Protein 2RDG (pdb70)

Solvent-accessible surface area: 10679 Å² total; per-residue (Å²): 163,119,40,114,66,2,78,72,11,40,110,13,10,124,58,77,76,77,72,20,109,62,20,50,0,108,24,121,59,76,42,0,33,0,109,51,153,217,134,114,21,37,0,52,4,69,16,89,3,88,136,75,7,132,115,16,78,7,123,81,12,4,2,6,0,0,101,36,11,116,50,144,64,69,121,32,27,2,11,0,2,0,2,112,18,18,201,43,96,132,160,98,51,45,41,68,7,68,2,55,3,27,48,77,79,37,171,163,77,92,49,93,52,73,60,95,42,40,2,113,6,24,21,12,0,2,5,26,1,3,6,64,1,0,95,52,1,57,100,139,23,68,12,5,129,91,55,11,153,132,13,67,0,64,0,20,15,114,117,49,72,107,64,26,1,83,0,63,83,102,4,68,57,102,46,5,6,38,48,11,47,0,100,72,0,81,74,0,51,1,79,45

CATH classification: 3.10.20.120 (+1 more: 2.40.50.110)

Foldseek 3Di:
DFDVLLVVLVVQLPFDKDKDFFAKWADDPQWTWTADPNDIAIEGADACVVVVDDHTIDGQKMAIFGFQDDDDDPVRGGYARIDHHDPDPDDDFLAKEWEWEWEDPDPPDIDIDIDIDTHRGQKGAPLVVQSVVVVVCVVPVVRSVDQLPQKWKWWAFQVGDIDIDGSSDHDDRNRRNPMDGSHRTHYMYIYD

InterPro domains:
  IPR006123 Staphylococcal/Streptococcal toxin, beta-grasp domain [PF02876] (105-196)
  IPR006126 Staphylococcal enterotoxin/Streptococcal pyrogenic exotoxin, conserved site [PS00278] (125-148)
  IPR008375 Staphylococcus aureus exotoxin [PR01800] (81-92)
  IPR008375 Staphylococcus aureus exotoxin [PR01800] (124-140)
  IPR008375 Staphylococcus aureus exotoxin [PR01800] (164-179)
  IPR008992 Enterotoxin [SSF50203] (2-91)
  IPR013307 Superantigen, staphylococcal/streptococcal toxin, bacterial [PR01898] (50-76)
  IPR013307 Superantigen, staphylococcal/streptococcal toxin, bacterial [PR01898] (79-92)
  IPR013307 Superantigen, staphylococcal/streptococcal toxin, bacterial [PR01898] (125-138)
  IPR013307 Superantigen, staphylococcal/streptococcal toxin, bacterial [PR01898] (138-152)
  IPR013307 Superantigen, staphylococcal/streptococcal toxin, bacterial [PR01898] (179-195)
  IPR015282 Staphylococcal superantigen-like OB-fold domain [PF09199] (11-90)
  IPR016091 Superantigen toxin, C-terminal [SSF54334] (98-196)

Radius of gyration: 17.25 Å; Cα contacts (8 Å, |Δi|>4): 402; chains: 1; bounding box: 42×34×47 Å

Nearest PDB structures (foldseek):
  2rdh-assembly2_D  TM=9.803E-01  e=1.922E-38  Staphylococcus aureus
  2rdh-assembly1_A  TM=9.773E-01  e=2.097E-36  Staphylococcus aureus
  2rdh-assembly2_B  TM=9.680E-01  e=1.759E-36  Staphylococcus aureus
  4rh6-assembly3_C  TM=9.155E-01  e=7.370E-22  Staphylococcus aureus subsp. aureus COL
  4zys-assembly2_B  TM=8.944E-01  e=3.438E-22  Staphylococcus aureus subsp. aureus Mu50

Sequence (192 aa):
VRSQATQDLSEEYYNRPYFDLRNLSGYREGNTVTFINHYQQTDVKLEGKDKDKIKDGNNENLDVFVVREGSGRQADNNSIGGITKTNRTQHIDTVQNVNLLVSKSTGQHTTSVTSTNYSIYKEEISLKELDFKLRKHLIDDKHDLYKTEPKDSSKIRVTMKNGDFYTFELNKKLQTHRMGDVIDGRNIEKIEVNL

B-factor: mean 23.97, std 8.01, range [9.38, 208.82]

Organism: Staphylococcus aureus (NCBI:txid1280)

Structure (mmCIF, N/CA/C/O backbone):
data_2RDG
#
_entry.id   2RDG
#
_cell.length_a   97.031
_cell.length_b   57.945
_cell.length_c   43.462
_cell.angle_alpha   90.00
_cell.angle_beta   101.83
_cell.angle_gamma   90.00
#
_symmetry.space_group_name_H-M   'C 1 2 1'
#
loop_
_entity.id
_entity.type
_entity.pdbx_description
1 polymer 'Superantigen-like protein 11'
2 branched 'N-acetyl-alpha-neuraminic acid-(2-3)-beta-D-galactopyranose-(1-4)-[alpha-L-fucopyranose-(1-3)]2-acetamido-2-deoxy-alpha-D-glucopyranose'
3 non-polymer 'POTASSIUM ION'
4 non-polymer 'CITRIC ACID'
5 water water
#
loop_
_atom_site.group_PDB
_atom_site.id
_atom_site.type_symbol
_atom_site.label_atom_id
_atom_site.label_alt_id
_atom_site.label_comp_id
_atom_site.label_asym_id
_atom_site.label_entity_id
_atom_site.label_seq_id
_atom_site.pdbx_PDB_ins_code
_atom_site.Cartn_x
_atom_site.Cartn_y
_atom_site.Cartn_z
_atom_site.occupancy
_atom_site.B_iso_or_equiv
_atom_site.auth_seq_id
_atom_site.auth_comp_id
_atom_site.auth_asym_id
_atom_site.auth_atom_id
_atom_site.pdbx_PDB_model_num
ATOM 1 N N . VAL A 1 5 ? 17.534 -18.029 -7.206 1.00 23.38 5 VAL A N 1
ATOM 2 C CA . VAL A 1 5 ? 19.033 -17.975 -7.064 1.00 23.17 5 VAL A CA 1
ATOM 3 C C . VAL A 1 5 ? 19.443 -17.535 -5.655 1.00 22.70 5 VAL A C 1
ATOM 4 O O . VAL A 1 5 ? 18.788 -16.683 -5.054 1.00 22.09 5 VAL A O 1
ATOM 8 N N . ARG A 1 6 ? 20.529 -18.117 -5.138 1.00 21.77 6 ARG A N 1
ATOM 9 C CA . ARG A 1 6 ? 21.078 -17.729 -3.839 1.00 21.64 6 ARG A CA 1
ATOM 10 C C . ARG A 1 6 ? 22.598 -17.645 -3.937 1.00 20.99 6 ARG A C 1
ATOM 11 O O . ARG A 1 6 ? 23.306 -18.661 -3.835 1.00 21.19 6 ARG A O 1
ATOM 19 N N . SER A 1 7 ? 23.090 -16.428 -4.143 1.00 20.14 7 SER A N 1
ATOM 20 C CA . SER A 1 7 ? 24.517 -16.223 -4.325 1.00 19.55 7 SER A CA 1
ATOM 21 C C . SER A 1 7 ? 25.270 -16.476 -3.037 1.00 19.35 7 SER A C 1
ATOM 22 O O . SER A 1 7 ? 24.690 -16.486 -1.933 1.00 19.75 7 SER A O 1
ATOM 25 N N . GLN A 1 8 ? 26.574 -16.682 -3.166 1.00 19.15 8 GLN A N 1
ATOM 26 C CA . GLN A 1 8 ? 27.394 -16.795 -1.965 1.00 19.43 8 GLN A CA 1
ATOM 27 C C . GLN A 1 8 ? 27.317 -15.530 -1.119 1.00 19.58 8 GLN A C 1
ATOM 28 O O . GLN A 1 8 ? 27.307 -15.611 0.106 1.00 19.72 8 GLN A O 1
ATOM 34 N N . ALA A 1 9 ? 27.234 -14.371 -1.773 1.00 19.83 9 ALA A N 1
ATOM 35 C CA . ALA A 1 9 ? 27.099 -13.101 -1.059 1.00 19.88 9 ALA A CA 1
ATOM 36 C C . ALA A 1 9 ? 25.888 -13.137 -0.123 1.00 19.88 9 ALA A C 1
ATOM 37 O O . ALA A 1 9 ? 25.988 -12.748 1.040 1.00 20.66 9 ALA A O 1
ATOM 39 N N . THR A 1 10 ? 24.757 -13.636 -0.623 1.00 19.51 10 THR A N 1
ATOM 40 C CA . THR A 1 10 ? 23.539 -13.768 0.200 1.00 19.88 10 THR A CA 1
ATOM 41 C C . THR A 1 10 ? 23.745 -14.777 1.329 1.00 19.9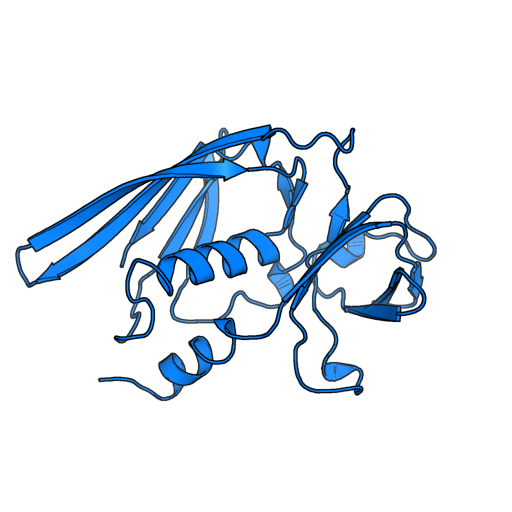3 10 THR A C 1
ATOM 42 O O . THR A 1 10 ? 23.357 -14.537 2.476 1.00 21.08 10 THR A O 1
ATOM 46 N N . GLN A 1 11 ? 24.379 -15.900 1.007 1.00 20.27 11 GLN A N 1
ATOM 47 C CA . GLN A 1 11 ? 24.661 -16.908 2.012 1.00 19.87 11 GLN A CA 1
ATOM 48 C C . GLN A 1 11 ? 25.525 -16.335 3.140 1.00 20.35 11 GLN A C 1
ATOM 49 O O . GLN A 1 11 ? 25.306 -16.639 4.327 1.00 21.27 11 GLN A O 1
ATOM 55 N N . ASP A 1 12 ? 26.484 -15.488 2.771 1.00 20.13 12 ASP A N 1
ATOM 56 C CA . ASP A 1 12 ? 27.373 -14.873 3.772 1.00 20.22 12 ASP A CA 1
ATOM 57 C C . ASP A 1 12 ? 26.599 -13.909 4.674 1.00 20.36 12 ASP A C 1
ATOM 58 O O . ASP A 1 12 ? 26.907 -13.786 5.870 1.00 20.16 12 ASP A O 1
ATOM 63 N N . LEU A 1 13 ? 25.582 -13.249 4.117 1.00 19.56 13 LEU A N 1
ATOM 64 C CA . LEU A 1 13 ? 24.704 -12.378 4.934 1.00 19.88 13 LEU A CA 1
ATOM 65 C C . LEU A 1 13 ? 23.892 -13.208 5.928 1.00 20.35 13 LEU A C 1
ATOM 66 O O . LEU A 1 13 ? 23.791 -12.853 7.114 1.00 21.06 13 LEU A O 1
ATOM 71 N N . SER A 1 14 ? 23.336 -14.321 5.455 1.00 20.41 14 SER A N 1
ATOM 72 C CA . SER A 1 14 ? 22.651 -15.264 6.345 1.00 20.60 14 SER A CA 1
ATOM 73 C C . SER A 1 14 ? 23.561 -15.729 7.484 1.00 20.47 14 SER A C 1
ATOM 74 O O . SER A 1 14 ? 23.121 -15.798 8.636 1.00 20.61 14 SER A O 1
ATOM 77 N N . GLU A 1 15 ? 24.820 -16.033 7.159 1.00 20.24 15 GLU A N 1
ATOM 78 C CA A GLU A 1 15 ? 25.788 -16.483 8.165 0.50 20.54 15 GLU A CA 1
ATOM 79 C CA B GLU A 1 15 ? 25.794 -16.482 8.158 0.50 20.89 15 GLU A CA 1
ATOM 80 C C . GLU A 1 15 ? 26.030 -15.388 9.195 1.00 20.59 15 GLU A C 1
ATOM 81 O O . GLU A 1 15 ? 25.957 -15.648 10.391 1.00 20.99 15 GLU A O 1
ATOM 92 N N . TYR A 1 16 ? 26.309 -14.169 8.721 1.00 20.42 16 TYR A N 1
ATOM 93 C CA . TYR A 1 16 ? 26.588 -13.065 9.639 1.00 19.99 16 TYR A CA 1
ATOM 94 C C . TYR A 1 16 ? 25.414 -12.823 10.571 1.00 20.15 16 TYR A C 1
ATOM 95 O O . TYR A 1 16 ? 25.593 -12.747 11.796 1.00 20.83 16 TYR A O 1
ATOM 104 N N . TYR A 1 17 ? 24.221 -12.739 9.998 1.00 19.89 17 TYR A N 1
ATOM 105 C CA . TYR A 1 17 ? 23.051 -12.348 10.781 1.00 19.14 17 TYR A CA 1
ATOM 106 C C . TYR A 1 17 ? 22.463 -13.493 11.607 1.00 19.42 17 TYR A C 1
ATOM 107 O O . TYR A 1 17 ? 21.544 -13.290 12.411 1.00 19.67 17 TYR A O 1
ATOM 116 N N . ASN A 1 18 ? 23.024 -14.685 11.403 1.00 19.41 18 ASN A N 1
ATOM 117 C CA . ASN A 1 18 ? 22.775 -15.825 12.283 1.00 19.22 18 ASN A CA 1
ATOM 118 C C . ASN A 1 18 ? 23.830 -15.989 13.380 1.00 19.13 18 ASN A C 1
ATOM 119 O O . ASN A 1 18 ? 23.780 -16.962 14.134 1.00 19.07 18 ASN A O 1
ATOM 124 N N . ARG A 1 19 ? 24.767 -15.043 13.479 1.00 19.52 19 ARG A N 1
ATOM 125 C CA . ARG A 1 19 ? 25.787 -15.104 14.542 1.00 19.73 19 ARG A CA 1
ATOM 126 C C . ARG A 1 19 ? 25.169 -15.007 15.931 1.00 19.29 19 ARG A C 1
ATOM 127 O O . ARG A 1 19 ? 24.127 -14.372 16.100 1.00 19.28 19 ARG A O 1
ATOM 135 N N . PRO A 1 20 ? 25.800 -15.666 16.918 1.00 18.92 20 PRO A N 1
ATOM 136 C CA . PRO A 1 20 ? 25.279 -15.589 18.276 1.00 18.76 20 PRO A CA 1
ATOM 137 C C . PRO A 1 20 ? 25.454 -14.179 18.800 1.00 19.74 20 PRO A C 1
ATOM 138 O O . PRO A 1 20 ? 26.469 -13.515 18.518 1.00 20.25 20 PRO A O 1
ATOM 142 N N . TYR A 1 21 ? 24.441 -13.717 19.520 1.00 18.87 21 TYR A N 1
ATOM 143 C CA . TYR A 1 21 ? 24.480 -12.400 20.115 1.00 19.73 21 TYR A CA 1
ATOM 144 C C . TYR A 1 21 ? 23.970 -12.455 21.554 1.00 19.35 21 TYR A C 1
ATOM 145 O O . TYR A 1 21 ? 23.286 -13.397 21.970 1.00 19.04 21 TYR A O 1
ATOM 154 N N . PHE A 1 22 ? 24.339 -11.440 22.321 1.00 19.95 22 PHE A N 1
ATOM 155 C CA . PHE A 1 22 ? 23.758 -11.255 23.643 1.00 19.81 22 PHE A CA 1
ATOM 156 C C . PHE A 1 22 ? 23.866 -9.806 24.047 1.00 19.81 22 PHE A C 1
ATOM 157 O O . PHE A 1 22 ? 24.466 -8.992 23.348 1.00 20.33 22 PHE A O 1
ATOM 165 N N . ASP A 1 23 ? 23.275 -9.464 25.180 1.00 20.56 23 ASP A N 1
ATOM 166 C CA . ASP A 1 23 ? 23.452 -8.112 25.628 1.00 21.51 23 ASP A CA 1
ATOM 167 C C . ASP A 1 23 ? 23.773 -8.073 27.098 1.00 21.29 23 ASP A C 1
ATOM 168 O O . ASP A 1 23 ? 23.488 -9.022 27.851 1.00 21.37 23 ASP A O 1
ATOM 173 N N . LEU A 1 24 ? 24.423 -6.974 27.467 1.00 20.58 24 LEU A N 1
ATOM 174 C CA . LEU A 1 24 ? 24.817 -6.681 28.822 1.00 20.08 24 LEU A CA 1
ATOM 175 C C . LEU A 1 24 ? 24.199 -5.344 29.183 1.00 19.69 24 LEU A C 1
ATOM 176 O O . LEU A 1 24 ? 24.155 -4.434 28.354 1.00 19.31 24 LEU A O 1
ATOM 181 N N . ARG A 1 25 ? 23.731 -5.241 30.426 1.00 19.03 25 ARG A N 1
ATOM 182 C CA . ARG A 1 25 ? 22.932 -4.098 30.859 1.00 19.05 25 ARG A CA 1
ATOM 183 C C . ARG A 1 25 ? 23.505 -3.459 32.113 1.00 18.23 25 ARG A C 1
ATOM 184 O O . ARG A 1 25 ? 23.806 -4.169 33.085 1.00 18.72 25 ARG A O 1
ATOM 192 N N . ASN A 1 26 ? 23.598 -2.124 32.093 1.00 17.29 26 ASN A N 1
ATOM 193 C CA . ASN A 1 26 ? 23.940 -1.314 33.268 1.00 17.50 26 ASN A CA 1
ATOM 194 C C . ASN A 1 26 ? 25.220 -1.766 33.974 1.00 17.80 26 ASN A C 1
ATOM 195 O O . ASN A 1 26 ? 25.191 -2.171 35.149 1.00 18.15 26 ASN A O 1
ATOM 200 N N . LEU A 1 27 ? 26.330 -1.726 33.238 1.00 18.64 27 LEU A N 1
ATOM 201 C CA . LEU A 1 27 ? 27.616 -2.121 33.797 1.00 19.03 27 LEU A CA 1
ATOM 202 C C . LEU A 1 27 ? 28.721 -1.223 33.271 1.00 19.21 27 LEU A C 1
ATOM 203 O O . LEU A 1 27 ? 28.523 -0.479 32.309 1.00 19.22 27 LEU A O 1
ATOM 208 N N . SER A 1 28 ? 29.880 -1.302 33.913 1.00 19.20 28 SER A N 1
ATOM 209 C CA . SER A 1 28 ? 31.015 -0.481 33.532 1.00 19.58 28 SER A CA 1
ATOM 210 C C . SER A 1 28 ? 31.814 -1.104 32.402 1.00 19.90 28 SER A C 1
ATOM 211 O O . SER A 1 28 ? 31.934 -2.330 32.310 1.00 20.21 28 SER A O 1
ATOM 214 N N . GLY A 1 29 ? 32.349 -0.241 31.545 1.00 20.08 29 GLY A N 1
ATOM 215 C CA . GLY A 1 29 ? 33.316 -0.647 30.522 1.00 20.54 29 GLY A CA 1
ATOM 216 C C . GLY A 1 29 ? 34.577 0.186 30.670 1.00 20.49 29 GLY A C 1
ATOM 217 O O . GLY A 1 29 ? 34.500 1.406 30.855 1.00 20.81 29 GLY A O 1
ATOM 218 N N . TYR A 1 30 ? 35.735 -0.471 30.606 1.00 20.36 30 TYR A N 1
ATOM 219 C CA . TYR A 1 30 ? 37.029 0.191 30.783 1.00 20.35 30 TYR A CA 1
ATOM 220 C C . TYR A 1 30 ? 37.757 0.277 29.445 1.00 20.51 30 TYR A C 1
ATOM 221 O O . TYR A 1 30 ? 38.056 -0.751 28.833 1.00 20.46 30 TYR A O 1
ATOM 230 N N . ARG A 1 31 ? 38.010 1.499 28.987 1.00 20.45 31 ARG A N 1
ATOM 231 C CA . ARG A 1 31 ? 38.640 1.699 27.690 1.00 21.26 31 ARG A CA 1
ATOM 232 C C . ARG A 1 31 ? 40.158 1.825 27.795 1.00 21.60 31 ARG A C 1
ATOM 233 O O . ARG A 1 31 ? 40.669 2.686 28.524 1.00 22.13 31 ARG A O 1
ATOM 241 N N . GLU A 1 32 ? 40.862 0.957 27.064 1.00 22.00 32 GLU A N 1
ATOM 242 C CA . GLU A 1 32 ? 42.319 1.032 26.876 1.00 23.18 32 GLU A CA 1
ATOM 243 C C . GLU A 1 32 ? 42.539 1.039 25.371 1.00 22.43 32 GLU A C 1
ATOM 244 O O . GLU A 1 32 ? 42.089 0.117 24.683 1.00 22.95 32 GLU A O 1
ATOM 250 N N . GLY A 1 33 ? 43.210 2.068 24.854 1.00 22.10 33 GLY A N 1
ATOM 251 C CA . GLY A 1 33 ? 43.360 2.221 23.401 1.00 21.72 33 GLY A CA 1
ATOM 252 C C . GLY A 1 33 ? 41.973 2.392 22.796 1.00 21.90 33 GLY A C 1
ATOM 253 O O . GLY A 1 33 ? 41.231 3.278 23.205 1.00 21.79 33 GLY A O 1
ATOM 254 N N . ASN A 1 34 ? 41.621 1.522 21.852 1.00 21.58 34 ASN A N 1
ATOM 255 C CA . ASN A 1 34 ? 40.284 1.550 21.241 1.00 21.71 34 ASN A CA 1
ATOM 256 C C . ASN A 1 34 ? 39.451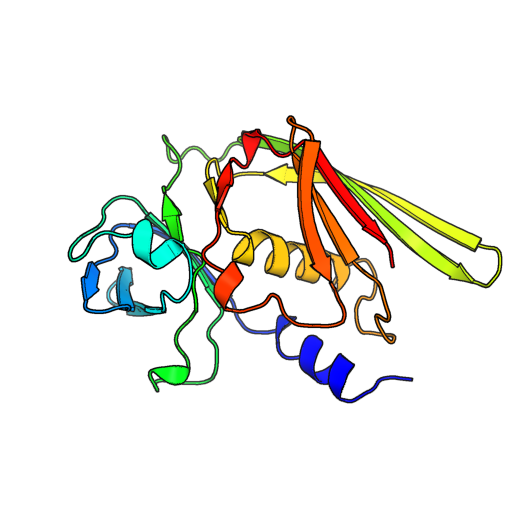 0.317 21.593 1.00 21.99 34 ASN A C 1
ATOM 257 O O . ASN A 1 34 ? 38.549 -0.067 20.846 1.00 22.82 34 ASN A O 1
ATOM 262 N N . THR A 1 35 ? 39.752 -0.293 22.737 1.00 21.60 35 THR A N 1
ATOM 263 C CA . THR A 1 35 ? 39.052 -1.502 23.182 1.00 21.70 35 THR A CA 1
ATOM 264 C C . THR A 1 35 ? 38.415 -1.243 24.533 1.00 21.59 35 THR A C 1
ATOM 265 O O . THR A 1 35 ? 39.072 -0.747 25.444 1.00 21.38 35 THR A O 1
ATOM 269 N N . VAL A 1 36 ? 37.130 -1.575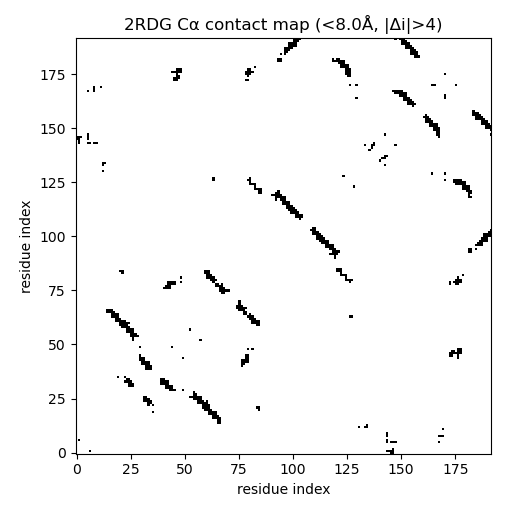 24.644 1.00 21.32 36 VAL A N 1
ATOM 270 C CA . VAL A 1 36 ? 36.416 -1.415 25.899 1.00 21.30 36 VAL A CA 1
ATOM 271 C C . VAL A 1 36 ? 36.166 -2.793 26.496 1.00 21.34 36 VAL A C 1
ATOM 272 O O . VAL A 1 36 ? 35.582 -3.672 25.852 1.00 21.60 36 VAL A O 1
ATOM 276 N N . THR A 1 37 ? 36.596 -2.975 27.740 1.00 21.36 37 THR A N 1
ATOM 277 C CA . THR A 1 37 ? 36.472 -4.259 28.412 1.00 21.72 37 THR A CA 1
ATOM 278 C C . THR A 1 37 ? 35.326 -4.259 29.414 1.00 21.61 37 THR A C 1
ATOM 279 O O . THR A 1 37 ? 35.246 -3.374 30.275 1.00 21.60 37 THR A O 1
ATOM 283 N N . PHE A 1 38 ? 34.446 -5.251 29.279 1.00 21.16 38 PHE A N 1
ATOM 284 C CA . PHE A 1 38 ? 33.315 -5.448 30.173 1.00 20.84 38 PHE A CA 1
ATOM 285 C C . PHE A 1 38 ? 33.496 -6.764 30.890 1.00 21.26 38 PHE A C 1
ATOM 286 O O . PHE A 1 38 ? 33.849 -7.768 30.276 1.00 21.17 38 PHE A O 1
ATOM 294 N N . ILE A 1 39 ? 33.254 -6.758 32.191 1.00 22.03 39 ILE A N 1
ATOM 295 C CA . ILE A 1 39 ? 33.294 -7.997 32.953 1.00 22.70 39 ILE A CA 1
ATOM 296 C C . ILE A 1 39 ? 31.942 -8.173 33.637 1.00 22.95 39 ILE A C 1
ATOM 297 O O . ILE A 1 39 ? 31.496 -7.298 34.373 1.00 23.14 39 ILE A O 1
ATOM 302 N N . ASN A 1 40 ? 31.278 -9.290 33.347 1.00 22.68 40 ASN A N 1
ATOM 303 C CA . ASN A 1 40 ? 29.956 -9.579 33.879 1.00 23.00 40 ASN A CA 1
ATOM 304 C C . ASN A 1 40 ? 29.940 -11.029 34.351 1.00 22.89 40 ASN A C 1
ATOM 305 O O . ASN A 1 40 ? 30.144 -11.950 33.553 1.00 22.56 40 ASN A O 1
ATOM 310 N N . HIS A 1 41 ? 29.730 -11.218 35.654 1.00 22.62 41 HIS A N 1
ATOM 311 C CA . HIS A 1 41 ? 29.821 -12.535 36.300 1.00 22.82 41 HIS A CA 1
ATOM 312 C C . HIS A 1 41 ? 31.126 -13.254 35.944 1.00 22.60 41 HIS A C 1
ATOM 313 O O . HIS A 1 41 ? 31.122 -14.434 35.580 1.00 21.98 41 HIS A O 1
ATOM 320 N N . TYR A 1 42 ? 32.232 -12.510 36.037 1.00 22.78 42 TYR A N 1
ATOM 321 C CA . TYR A 1 42 ? 33.599 -13.028 35.836 1.00 23.21 42 TYR A CA 1
ATOM 322 C C . TYR A 1 42 ? 33.915 -13.440 34.400 1.00 23.11 42 TYR A C 1
ATOM 323 O O . TYR A 1 42 ? 34.886 -14.159 34.146 1.00 23.49 42 TYR A O 1
ATOM 332 N N . GLN A 1 43 ? 33.096 -12.985 33.463 1.00 23.05 43 GLN A N 1
ATOM 333 C CA . GLN A 1 43 ? 33.342 -13.254 32.062 1.00 23.13 43 GLN A CA 1
ATOM 334 C C . GLN A 1 43 ? 33.624 -11.964 31.337 1.00 23.04 43 GLN A C 1
ATOM 335 O O . GLN A 1 43 ? 32.924 -10.971 31.530 1.00 23.46 43 GLN A O 1
ATOM 341 N N . GLN A 1 44 ? 34.673 -11.988 30.524 1.00 22.98 44 GLN A N 1
ATOM 342 C CA . GLN A 1 44 ? 35.157 -10.797 29.850 1.00 23.11 44 GLN A CA 1
ATOM 343 C C . GLN A 1 44 ? 34.660 -10.699 28.415 1.00 23.03 44 GLN A C 1
ATOM 344 O O . GLN A 1 44 ? 34.725 -11.669 27.651 1.00 22.83 44 GLN A O 1
ATOM 350 N N . THR A 1 45 ? 34.167 -9.513 28.069 1.00 22.44 45 THR A N 1
ATOM 351 C CA . THR A 1 45 ? 33.790 -9.179 26.702 1.00 22.65 45 THR A CA 1
ATOM 352 C C . THR A 1 45 ? 34.520 -7.896 26.312 1.00 22.54 45 THR A C 1
ATOM 353 O O . THR A 1 45 ? 34.346 -6.858 26.957 1.00 22.84 45 THR A O 1
ATOM 357 N N . ASP A 1 46 ? 35.364 -7.996 25.285 1.00 22.47 46 ASP A N 1
ATOM 358 C CA . ASP A 1 46 ? 36.116 -6.857 24.749 1.00 22.36 46 ASP A CA 1
ATOM 359 C C . ASP A 1 46 ? 35.439 -6.342 23.486 1.00 22.49 46 ASP A C 1
ATOM 360 O O . ASP A 1 46 ? 35.158 -7.114 22.564 1.00 22.67 46 ASP A O 1
ATOM 365 N N . VAL A 1 47 ? 35.197 -5.034 23.447 1.00 22.20 47 VAL A N 1
ATOM 366 C CA . VAL A 1 47 ? 34.489 -4.392 22.341 1.00 22.29 47 VAL A CA 1
ATOM 367 C C . VAL A 1 47 ? 35.359 -3.354 21.631 1.00 22.00 47 VAL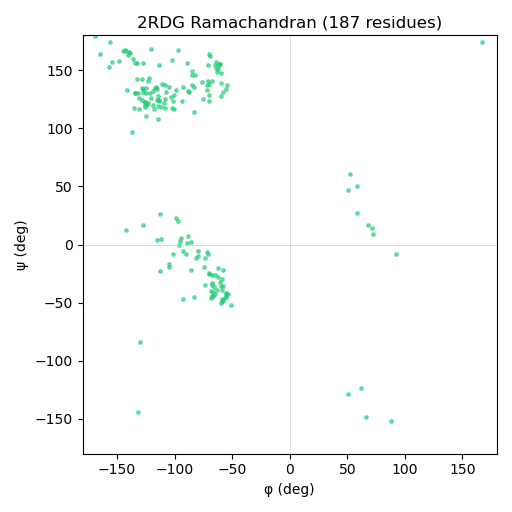 A C 1
ATOM 368 O O . VAL A 1 47 ? 35.946 -2.501 22.277 1.00 22.05 47 VAL A O 1
ATOM 372 N N . LYS A 1 48 ? 35.396 -3.422 20.299 1.00 21.56 48 LYS A N 1
ATOM 373 C CA . LYS A 1 48 ? 36.223 -2.526 19.486 1.00 21.85 48 LYS A CA 1
ATOM 374 C C . LYS A 1 48 ? 35.487 -1.246 19.133 1.00 22.19 48 LYS A C 1
ATOM 375 O O . LYS A 1 48 ? 34.336 -1.290 18.700 1.00 21.73 48 LYS A O 1
ATOM 381 N N . LEU A 1 49 ? 36.158 -0.113 19.331 1.00 22.21 49 LEU A N 1
ATOM 382 C CA . LEU A 1 49 ? 35.656 1.187 18.904 1.00 22.58 49 LEU A CA 1
ATOM 383 C C . LEU A 1 49 ? 36.354 1.578 17.617 1.00 22.89 49 LEU A C 1
ATOM 384 O O . LEU A 1 49 ? 37.586 1.641 17.562 1.00 22.62 49 LEU A O 1
ATOM 389 N N . GLU A 1 50 ? 35.576 1.843 16.576 1.00 23.23 50 GLU A N 1
ATOM 390 C CA . GLU A 1 50 ? 36.180 2.235 15.309 1.00 23.68 50 GLU A CA 1
ATOM 391 C C . GLU A 1 50 ? 35.418 3.312 14.544 1.00 23.52 50 GLU A C 1
ATOM 392 O O . GLU A 1 50 ? 35.712 3.562 13.375 1.00 23.99 50 GLU A O 1
ATOM 398 N N . GLY A 1 51 ? 34.451 3.952 15.197 1.00 22.60 51 GLY A N 1
ATOM 399 C CA . GLY A 1 51 ? 33.752 5.070 14.568 1.00 21.74 51 GLY A CA 1
ATOM 400 C C . GLY A 1 51 ? 33.654 6.269 15.492 1.00 21.25 51 GLY A C 1
ATOM 401 O O . GLY A 1 51 ? 34.574 6.544 16.272 1.00 20.83 51 GLY A O 1
ATOM 402 N N . LYS A 1 52 ? 32.530 6.977 15.406 1.00 20.94 52 LYS A N 1
ATOM 403 C CA . LYS A 1 52 ? 32.229 8.104 16.301 1.00 21.67 52 LYS A CA 1
ATOM 404 C C . LYS A 1 52 ? 32.221 7.706 17.770 1.00 21.51 52 LYS A C 1
ATOM 405 O O . LYS A 1 52 ? 32.352 8.565 18.654 1.00 21.43 52 LYS A O 1
ATOM 408 N N . ASP A 1 53 ? 32.035 6.414 18.037 1.00 21.08 53 ASP A N 1
ATOM 409 C CA . ASP A 1 53 ? 32.063 5.921 19.412 1.00 22.16 53 ASP A CA 1
ATOM 410 C C . ASP A 1 53 ? 33.413 6.136 20.099 1.00 22.29 53 ASP A C 1
ATOM 411 O O . ASP A 1 53 ? 33.483 6.176 21.334 1.00 22.89 53 ASP A O 1
ATOM 416 N N . LYS A 1 54 ? 34.463 6.322 19.303 1.00 21.94 54 LYS A N 1
ATOM 417 C CA . LYS A 1 54 ? 35.777 6.707 19.844 1.00 22.35 54 LYS A CA 1
ATOM 418 C C . LYS A 1 54 ? 35.739 8.070 20.549 1.00 22.68 54 LYS A C 1
ATOM 419 O O . LYS A 1 54 ? 36.541 8.321 21.446 1.00 22.85 54 LYS A O 1
ATOM 425 N N . ASP A 1 55 ? 34.829 8.955 20.132 1.00 23.03 55 ASP A N 1
ATOM 426 C CA . ASP A 1 55 ? 34.689 10.262 20.783 1.00 24.15 55 ASP A CA 1
ATOM 427 C C . ASP A 1 55 ? 33.759 10.201 21.997 1.00 24.19 55 ASP A C 1
ATOM 428 O O . ASP A 1 55 ? 33.846 11.056 22.883 1.00 24.90 55 ASP A O 1
ATOM 433 N N . LYS A 1 56 ? 32.888 9.191 22.032 1.00 24.21 56 LYS A N 1
ATOM 434 C CA . LYS A 1 56 ? 31.837 9.051 23.059 1.00 24.04 56 LYS A CA 1
ATOM 435 C C . LYS A 1 56 ? 32.365 8.395 24.335 1.00 24.09 56 LYS A C 1
ATOM 436 O O . LYS A 1 56 ? 32.072 8.842 25.450 1.00 24.08 56 LYS A O 1
ATOM 442 N N . ILE A 1 57 ? 33.132 7.327 24.162 1.00 23.24 57 ILE A N 1
ATOM 443 C CA . ILE A 1 57 ? 33.605 6.533 25.283 1.00 23.58 57 ILE A CA 1
ATOM 444 C C . ILE A 1 57 ? 34.901 7.165 25.769 1.00 23.72 57 ILE A C 1
ATOM 445 O O . ILE A 1 57 ? 35.782 7.475 24.964 1.00 24.07 57 ILE A O 1
ATOM 450 N N . LYS A 1 58 ? 34.995 7.382 27.078 1.00 24.31 58 LYS A N 1
ATOM 451 C CA . LYS A 1 58 ? 36.182 7.995 27.679 1.00 24.71 58 LYS A CA 1
ATOM 452 C C . LYS A 1 58 ? 37.278 6.958 27.891 1.00 24.43 58 LYS A C 1
ATOM 453 O O . LYS A 1 58 ? 36.988 5.804 28.205 1.00 24.28 58 LYS A O 1
ATOM 459 N N . ASP A 1 59 ? 38.537 7.373 27.752 1.00 24.08 59 ASP A N 1
ATOM 460 C CA . ASP A 1 59 ? 39.651 6.554 28.220 1.00 24.07 59 ASP A CA 1
ATOM 461 C C . ASP A 1 59 ? 39.413 6.217 29.686 1.00 23.20 59 ASP A C 1
ATOM 462 O O . ASP A 1 59 ? 38.991 7.074 30.467 1.00 23.30 59 ASP A O 1
ATOM 467 N N . GLY A 1 60 ? 39.672 4.967 30.051 1.00 22.62 60 GLY A N 1
ATOM 468 C CA . GLY A 1 60 ? 39.491 4.520 31.422 1.00 22.02 60 GLY A CA 1
ATOM 469 C C . GLY A 1 60 ? 38.072 4.040 31.671 1.00 21.63 60 GLY A C 1
ATOM 470 O O . GLY A 1 60 ? 37.393 3.559 30.766 1.00 21.49 60 GLY A O 1
ATOM 471 N N . ASN A 1 61 ? 37.630 4.164 32.911 1.00 21.45 61 ASN A N 1
ATOM 472 C CA . ASN A 1 61 ? 36.341 3.617 33.297 1.00 21.38 61 ASN A CA 1
ATOM 473 C C . ASN A 1 61 ? 35.158 4.444 32.814 1.00 21.52 61 ASN A C 1
ATOM 474 O O . ASN A 1 61 ? 35.193 5.677 32.855 1.00 21.91 61 ASN A O 1
ATOM 479 N N . ASN A 1 62 ? 34.113 3.746 32.370 1.00 20.95 62 ASN A N 1
ATOM 480 C CA . ASN A 1 62 ? 32.845 4.355 31.945 1.00 21.63 62 ASN A CA 1
ATOM 481 C C . ASN A 1 62 ? 31.722 3.607 32.623 1.00 21.41 62 ASN A C 1
ATOM 482 O O . ASN A 1 62 ? 31.536 2.423 32.383 1.00 22.64 62 ASN A O 1
ATOM 487 N N . GLU A 1 63 ? 30.966 4.292 33.464 1.00 21.54 63 GLU A N 1
ATOM 488 C CA . GLU A 1 63 ? 29.953 3.623 34.271 1.00 20.99 63 GLU A CA 1
ATOM 489 C C . GLU A 1 63 ? 28.601 3.539 33.571 1.00 20.84 63 GLU A C 1
ATOM 490 O O . GLU A 1 63 ? 28.301 4.333 32.677 1.00 21.00 63 GLU A O 1
ATOM 496 N N . ASN A 1 64 ? 27.790 2.567 33.986 1.00 20.75 64 ASN A N 1
ATOM 497 C CA . ASN A 1 64 ? 26.370 2.522 33.613 1.00 20.23 64 ASN A CA 1
ATOM 498 C C . ASN A 1 64 ? 26.105 2.482 32.110 1.00 20.46 64 ASN A C 1
ATOM 499 O O . ASN A 1 64 ? 25.281 3.245 31.585 1.00 20.53 64 ASN A O 1
ATOM 504 N N . LEU A 1 65 ? 26.797 1.559 31.443 1.00 20.35 65 LEU A N 1
ATOM 505 C CA . LEU A 1 65 ? 26.628 1.318 30.009 1.00 20.07 65 LEU A CA 1
ATOM 506 C C . LEU A 1 65 ? 25.779 0.068 29.741 1.00 20.60 65 LEU A C 1
ATOM 507 O O . LEU A 1 65 ? 25.634 -0.801 30.606 1.00 20.01 65 LEU A O 1
ATOM 512 N N . ASP A 1 66 ? 25.201 0.011 28.541 1.00 20.70 66 ASP A N 1
ATOM 513 C CA . ASP A 1 66 ? 24.647 -1.231 27.981 1.00 20.79 66 ASP A CA 1
ATOM 514 C C . ASP A 1 66 ? 25.500 -1.585 26.772 1.00 21.17 66 ASP A C 1
ATOM 515 O O . ASP A 1 66 ? 26.080 -0.704 26.125 1.00 21.02 66 ASP A O 1
ATOM 520 N N . VAL A 1 67 ? 25.545 -2.865 26.432 1.00 21.01 67 VAL A N 1
ATOM 521 C CA . VAL A 1 67 ? 26.253 -3.266 25.207 1.00 21.21 67 VAL A CA 1
ATOM 522 C C . VAL A 1 67 ? 25.524 -4.380 24.486 1.00 20.42 67 VAL A C 1
ATOM 523 O O . VAL A 1 67 ? 25.064 -5.346 25.115 1.00 20.17 67 VAL A O 1
ATOM 527 N N . PHE A 1 68 ? 25.373 -4.199 23.176 1.00 20.19 68 PHE A N 1
ATOM 528 C CA . PHE A 1 68 ? 24.796 -5.219 22.319 1.00 20.19 68 PHE A CA 1
ATOM 529 C C . PHE A 1 68 ? 25.961 -5.908 21.633 1.00 20.55 68 PHE A C 1
ATOM 530 O O . PHE A 1 68 ? 26.696 -5.276 20.875 1.00 20.95 68 PHE A O 1
ATOM 538 N N . VAL A 1 69 ? 26.111 -7.202 21.919 1.00 20.30 69 VAL A N 1
ATOM 539 C CA . VAL A 1 69 ? 27.311 -7.973 21.561 1.00 19.83 69 VAL A CA 1
ATOM 540 C C . VAL A 1 69 ? 27.044 -8.981 20.442 1.00 20.78 69 VAL A C 1
ATOM 541 O O . VAL A 1 69 ? 26.199 -9.863 20.580 1.00 20.24 69 VAL A O 1
ATOM 545 N N . VAL A 1 70 ? 27.788 -8.860 19.344 1.00 21.09 70 VAL A N 1
ATOM 546 C CA . VAL A 1 70 ? 27.786 -9.870 18.279 1.00 21.60 70 VAL A CA 1
ATOM 547 C C . VAL A 1 70 ? 29.251 -10.284 18.078 1.00 23.24 70 VAL A C 1
ATOM 548 O O . VAL A 1 70 ? 30.059 -9.492 17.615 1.00 24.08 70 VAL A O 1
ATOM 552 N N . ARG A 1 71 ? 29.616 -11.506 18.442 1.00 25.41 71 ARG A N 1
ATOM 553 C CA . ARG A 1 71 ? 31.026 -11.903 18.274 1.00 27.17 71 ARG A CA 1
ATOM 554 C C . ARG A 1 71 ? 31.382 -12.055 16.784 1.00 27.71 71 ARG A C 1
ATOM 555 O O . ARG A 1 71 ? 30.588 -12.595 16.012 1.00 28.35 71 ARG A O 1
ATOM 563 N N . GLU A 1 72 ? 32.566 -11.576 16.389 1.00 29.02 72 GLU A N 1
ATOM 564 C CA . GLU A 1 72 ? 32.954 -11.448 14.962 1.00 30.03 72 GLU A CA 1
ATOM 565 C C . GLU A 1 72 ? 33.663 -12.661 14.346 1.00 31.50 72 GLU A C 1
ATOM 566 O O . GLU A 1 72 ? 33.897 -12.714 13.129 1.00 31.60 72 GLU A O 1
ATOM 572 N N . GLY A 1 73 ? 33.993 -13.621 15.197 1.00 32.39 73 GLY A N 1
ATOM 573 C CA . GLY A 1 73 ? 34.537 -14.905 14.780 1.00 34.49 73 GLY A CA 1
ATOM 574 C C . GLY A 1 73 ? 34.511 -15.791 16.003 1.00 35.77 73 GLY A C 1
ATOM 575 O O . GLY A 1 73 ? 34.070 -15.364 17.079 1.00 35.99 73 GLY A O 1
ATOM 576 N N . SER A 1 74 ? 34.967 -17.025 15.840 1.00 37.13 74 SER A N 1
ATOM 577 C CA . SER A 1 74 ? 35.165 -17.914 16.972 1.00 38.29 74 SER A CA 1
ATOM 578 C C . SER A 1 74 ? 36.565 -18.526 16.885 1.00 39.09 74 SER A C 1
ATOM 579 O O . SER A 1 74 ? 36.932 -19.107 15.863 1.00 39.23 74 SER A O 1
ATOM 582 N N . GLY A 1 75 ? 37.344 -18.386 17.958 1.00 40.01 75 GLY A N 1
ATOM 583 C CA . GLY A 1 75 ? 36.849 -17.792 19.196 1.00 40.79 75 GLY A CA 1
ATOM 584 C C . GLY A 1 75 ? 37.676 -16.685 19.821 1.00 41.30 75 GLY A C 1
ATOM 585 O O . GLY A 1 75 ? 37.408 -15.499 19.598 1.00 41.47 75 GLY A O 1
ATOM 586 N N . ARG A 1 76 ? 38.687 -17.087 20.592 1.00 41.67 76 ARG A N 1
ATOM 587 C CA . ARG A 1 76 ? 39.344 -16.214 21.575 1.00 41.87 76 ARG A CA 1
ATOM 588 C C . ARG A 1 76 ? 40.273 -15.107 21.049 1.00 41.82 76 ARG A C 1
ATOM 589 O O . ARG A 1 76 ? 40.657 -14.219 21.817 1.00 42.07 76 ARG A O 1
ATOM 592 N N . GLN A 1 77 ? 40.623 -15.144 19.763 1.00 41.49 77 GLN A N 1
ATOM 593 C CA . GLN A 1 77 ? 41.470 -14.101 19.162 1.00 41.07 77 GLN A CA 1
ATOM 594 C C . GLN A 1 77 ? 40.802 -12.719 19.213 1.00 40.76 77 GLN A C 1
ATOM 595 O O . GLN A 1 77 ? 39.574 -12.619 19.199 1.00 40.68 77 GLN A O 1
ATOM 597 N N . ALA A 1 78 ? 41.618 -11.665 19.277 1.00 40.21 78 ALA A N 1
ATOM 598 C CA . ALA A 1 78 ? 41.131 -10.288 19.448 1.00 39.69 78 ALA A CA 1
ATOM 599 C C . ALA A 1 78 ? 40.408 -9.721 18.221 1.00 39.14 78 ALA A C 1
ATOM 600 O O . ALA A 1 78 ? 39.571 -8.820 18.343 1.00 39.01 78 ALA A O 1
ATOM 602 N N . ASP A 1 79 ? 40.736 -10.242 17.040 1.00 38.49 79 ASP A N 1
ATOM 603 C CA . ASP A 1 79 ? 40.066 -9.828 15.806 1.00 37.86 79 ASP A CA 1
ATOM 604 C C . ASP A 1 79 ? 38.627 -10.341 15.745 1.00 37.00 79 ASP A C 1
ATOM 605 O O . ASP A 1 79 ? 37.855 -9.962 14.856 1.00 36.93 79 ASP A O 1
ATOM 610 N N . ASN A 1 80 ? 38.277 -11.200 16.700 1.00 35.68 80 ASN A N 1
ATOM 611 C CA . ASN A 1 80 ? 36.932 -11.758 16.795 1.00 34.53 80 ASN A CA 1
ATOM 612 C C . ASN A 1 80 ? 36.039 -10.999 17.780 1.00 33.16 80 ASN A C 1
ATOM 613 O O . ASN A 1 80 ? 34.864 -11.343 17.952 1.00 33.40 80 ASN A O 1
ATOM 618 N N . ASN A 1 81 ? 36.595 -9.967 18.418 1.00 31.48 81 ASN A N 1
ATOM 619 C CA . ASN A 1 81 ? 35.845 -9.128 19.354 1.00 29.52 81 ASN A CA 1
ATOM 620 C C . ASN A 1 81 ? 34.654 -8.449 18.696 1.00 27.90 81 ASN A C 1
ATOM 621 O O . ASN A 1 81 ? 34.721 -8.097 17.508 1.00 28.02 81 ASN A O 1
ATOM 626 N N . SER A 1 82 ? 33.581 -8.249 19.468 1.00 25.65 82 SER A N 1
ATOM 627 C CA . SER A 1 82 ? 32.416 -7.503 18.974 1.00 23.01 82 SER A CA 1
ATOM 628 C C . SER A 1 82 ? 32.809 -6.051 18.699 1.00 22.61 82 SER A C 1
ATOM 629 O O . SER A 1 82 ? 33.765 -5.543 19.288 1.00 21.75 82 SER A O 1
ATOM 632 N N . ILE A 1 83 ? 32.070 -5.400 17.799 1.00 21.37 83 ILE A N 1
ATOM 633 C CA . ILE A 1 83 ? 32.388 -4.048 17.338 1.00 21.42 83 ILE A CA 1
ATOM 634 C C . ILE A 1 83 ? 31.234 -3.106 17.642 1.00 21.30 83 ILE A C 1
ATOM 635 O O . ILE A 1 83 ? 30.101 -3.382 17.273 1.00 20.77 83 ILE A O 1
ATOM 640 N N . GLY A 1 84 ? 31.514 -2.003 18.333 1.00 21.63 84 GLY A N 1
ATOM 641 C CA . GLY A 1 84 ? 30.480 -1.004 18.622 1.00 21.65 84 GLY A CA 1
ATOM 642 C C . GLY A 1 84 ? 29.380 -1.496 19.543 1.00 21.51 84 GLY A C 1
ATOM 643 O O . GLY A 1 84 ? 29.631 -2.312 20.429 1.00 22.02 84 GLY A O 1
ATOM 644 N N . GLY A 1 85 ? 28.169 -0.966 19.344 1.00 21.71 85 GLY A N 1
ATOM 645 C CA . GLY A 1 85 ? 27.005 -1.388 20.122 1.00 21.67 85 GLY A CA 1
ATOM 646 C C . GLY A 1 85 ? 26.942 -0.956 21.577 1.00 22.02 85 GLY A C 1
ATOM 647 O O . GLY A 1 85 ? 26.139 -1.506 22.339 1.00 22.17 85 GLY A O 1
ATOM 648 N N . ILE A 1 86 ? 27.780 0.008 21.973 1.00 21.38 86 ILE A N 1
ATOM 649 C CA . ILE A 1 86 ? 27.744 0.544 23.356 1.00 21.33 86 ILE A CA 1
ATOM 650 C C . ILE A 1 86 ? 26.839 1.777 23.462 1.00 21.89 86 ILE A C 1
ATOM 651 O O . ILE A 1 86 ? 26.884 2.671 22.614 1.00 22.01 86 ILE A O 1
ATOM 656 N N . THR A 1 87 ? 26.016 1.815 24.509 1.00 21.19 87 THR A N 1
ATOM 657 C CA . THR A 1 87 ? 25.104 2.929 24.743 1.00 20.73 87 THR A CA 1
ATOM 658 C C . THR A 1 87 ? 25.078 3.222 26.236 1.00 20.82 87 THR A C 1
ATOM 659 O O . THR A 1 87 ? 25.499 2.386 27.046 1.00 21.72 87 THR A O 1
ATOM 663 N N . LYS A 1 88 ? 24.583 4.399 26.599 1.00 20.21 88 LYS A N 1
ATOM 664 C CA . LYS A 1 88 ? 24.254 4.648 27.994 1.00 20.54 88 LYS A CA 1
ATOM 665 C C . LYS A 1 88 ? 23.022 3.829 28.352 1.00 19.93 88 LYS A C 1
ATOM 666 O O . LYS A 1 88 ? 22.109 3.684 27.544 1.00 20.55 88 LYS A O 1
ATOM 672 N N . THR A 1 89 ? 23.011 3.266 29.551 1.00 19.38 89 THR A N 1
ATOM 673 C CA . THR A 1 89 ? 21.848 2.533 30.014 1.00 19.41 89 THR A CA 1
ATOM 674 C C . THR A 1 89 ? 20.672 3.493 30.288 1.00 19.07 89 THR A C 1
ATOM 675 O O . THR A 1 89 ? 20.860 4.707 30.390 1.00 19.14 89 THR A O 1
ATOM 679 N N . ASN A 1 90 ? 19.463 2.945 30.403 1.00 19.10 90 ASN A N 1
ATOM 680 C CA . ASN A 1 90 ? 18.303 3.769 30.736 1.00 19.17 90 ASN A CA 1
ATOM 681 C C . ASN A 1 90 ? 18.419 4.458 32.089 1.00 18.89 90 ASN A C 1
ATOM 682 O O . ASN A 1 90 ? 19.101 3.969 32.991 1.00 19.08 90 ASN A O 1
ATOM 687 N N . ARG A 1 91 ? 17.704 5.568 32.241 1.00 19.43 91 ARG A N 1
ATOM 688 C CA . ARG A 1 91 ? 17.685 6.292 33.505 1.00 19.44 91 ARG A CA 1
ATOM 689 C C . ARG A 1 91 ? 17.265 5.398 34.685 1.00 20.24 91 ARG A C 1
ATOM 690 O O . ARG A 1 91 ? 17.822 5.505 35.778 1.00 20.77 91 ARG A O 1
ATOM 698 N N . THR A 1 92 ? 16.257 4.555 34.458 1.00 19.45 92 THR A N 1
ATOM 699 C CA . THR A 1 92 ? 15.909 3.507 35.418 1.00 19.95 92 THR A CA 1
ATOM 700 C C . THR A 1 92 ? 16.030 2.156 34.748 1.00 19.59 92 THR A C 1
ATOM 701 O O . THR A 1 92 ? 16.152 2.073 33.523 1.00 20.42 92 THR A O 1
ATOM 705 N N . GLN A 1 93 ? 15.986 1.099 35.559 1.00 20.53 93 GLN A N 1
ATOM 706 C CA . GLN A 1 93 ? 16.063 -0.248 35.020 1.00 20.79 93 GLN A CA 1
ATOM 707 C C . GLN A 1 93 ? 14.670 -0.855 34.901 1.00 21.81 93 GLN A C 1
ATOM 708 O O . GLN A 1 93 ? 14.522 -2.073 34.860 1.00 22.61 93 GLN A O 1
ATOM 714 N N . HIS A 1 94 ? 13.653 0.006 34.830 1.00 22.61 94 HIS A N 1
ATOM 715 C CA . HIS A 1 94 ? 12.289 -0.456 34.619 1.00 23.20 94 HIS A CA 1
ATOM 716 C C . HIS A 1 94 ? 12.165 -1.205 33.291 1.00 24.03 94 HIS A C 1
ATOM 717 O O . HIS A 1 94 ? 12.944 -0.971 32.353 1.00 24.47 94 HIS A O 1
ATOM 724 N N . ILE A 1 95 ? 11.168 -2.086 33.224 1.00 24.75 95 ILE A N 1
ATOM 725 C CA . ILE A 1 95 ? 10.980 -3.016 32.100 1.00 25.73 95 ILE A CA 1
ATOM 726 C C . ILE A 1 95 ? 10.052 -2.500 30.989 1.00 25.70 95 ILE A C 1
ATOM 727 O O . ILE A 1 95 ? 9.880 -3.175 29.961 1.00 26.53 95 ILE A O 1
ATOM 732 N N . ASP A 1 96 ? 9.441 -1.335 31.207 1.00 25.21 96 ASP A N 1
ATOM 733 C CA . ASP A 1 96 ? 8.445 -0.790 30.277 1.00 25.64 96 ASP A CA 1
ATOM 734 C C . ASP A 1 96 ? 9.110 -0.330 28.989 1.00 24.65 96 ASP A C 1
ATOM 735 O O . ASP A 1 96 ? 10.288 0.018 28.983 1.00 24.94 96 ASP A O 1
ATOM 740 N N . THR A 1 97 ? 8.347 -0.320 27.901 1.00 23.82 97 THR A N 1
ATOM 741 C CA . THR A 1 97 ? 8.811 0.325 26.670 1.00 23.52 97 THR A CA 1
ATOM 742 C C . THR A 1 97 ? 8.981 1.824 26.924 1.00 23.06 97 THR A C 1
ATOM 743 O O . THR A 1 97 ? 8.302 2.411 27.787 1.00 23.19 97 THR A O 1
ATOM 747 N N . VAL A 1 98 ? 9.897 2.439 26.184 1.00 22.67 98 VAL A N 1
ATOM 748 C CA . VAL A 1 98 ? 10.053 3.891 26.217 1.00 22.79 98 VAL A CA 1
ATOM 749 C C . VAL A 1 98 ? 9.476 4.566 24.965 1.00 22.90 98 VAL A C 1
ATOM 750 O O . VAL A 1 98 ? 9.247 5.776 24.961 1.00 23.50 98 VAL A O 1
ATOM 754 N N . GLN A 1 99 ? 9.254 3.770 23.916 1.00 22.28 99 GLN A N 1
ATOM 755 C CA . GLN A 1 99 ? 8.627 4.239 22.681 1.00 22.81 99 GLN A CA 1
ATOM 756 C C . GLN A 1 99 ? 8.017 3.035 21.963 1.00 22.83 99 GLN A C 1
ATOM 757 O O . GLN A 1 99 ? 8.465 1.897 22.159 1.00 22.76 99 GLN A O 1
ATOM 763 N N . ASN A 1 100 ? 6.977 3.285 21.170 1.00 22.90 100 ASN A N 1
ATOM 764 C CA . ASN A 1 100 ? 6.395 2.260 20.299 1.00 23.41 100 ASN A CA 1
ATOM 765 C C . ASN A 1 100 ? 6.163 2.858 18.934 1.00 23.53 100 ASN A C 1
ATOM 766 O O . ASN A 1 100 ? 5.596 3.942 18.831 1.00 23.53 100 ASN A O 1
ATOM 771 N N . VAL A 1 101 ? 6.618 2.182 17.882 1.00 22.87 101 VAL A N 1
ATOM 772 C CA . VAL A 1 101 ? 6.539 2.776 16.551 1.00 22.78 101 VAL A CA 1
ATOM 773 C C . VAL A 1 101 ? 5.979 1.802 15.542 1.00 22.66 101 VAL A C 1
ATOM 774 O O . VAL A 1 101 ? 6.040 0.589 15.748 1.00 23.24 101 VAL A O 1
ATOM 778 N N . ASN A 1 102 ? 5.417 2.339 14.465 1.00 21.92 102 ASN A N 1
ATOM 779 C CA . ASN A 1 102 ? 4.960 1.507 13.374 1.00 21.44 102 ASN A CA 1
ATOM 780 C C . ASN A 1 102 ? 6.146 0.939 12.620 1.00 20.69 102 ASN A C 1
ATOM 781 O O . ASN A 1 102 ? 7.096 1.665 12.312 1.00 20.68 102 ASN A O 1
ATOM 786 N N . LEU A 1 103 ? 6.075 -0.364 12.357 1.00 19.91 103 LEU A N 1
ATOM 787 C CA . LEU A 1 103 ? 6.996 -1.057 11.461 1.00 19.18 103 LEU A CA 1
ATOM 78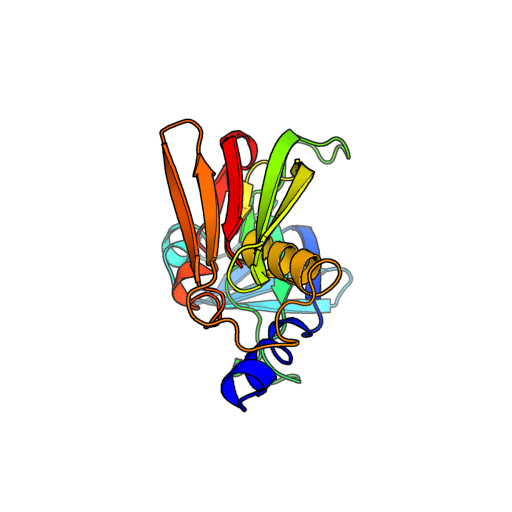8 C C . LEU A 1 103 ? 6.193 -1.484 10.240 1.00 19.09 103 LEU A C 1
ATOM 789 O O . LEU A 1 103 ? 5.212 -2.236 10.356 1.00 18.78 103 LEU A O 1
ATOM 794 N N . LEU A 1 104 ? 6.594 -0.968 9.082 1.00 19.09 104 LEU A N 1
ATOM 795 C CA . LEU A 1 104 ? 5.913 -1.279 7.832 1.00 19.23 104 LEU A CA 1
ATOM 796 C C . LEU A 1 104 ? 6.860 -2.067 6.952 1.00 19.16 104 LEU A C 1
ATOM 797 O O . LEU A 1 104 ? 7.966 -1.597 6.644 1.00 20.03 104 LEU A O 1
ATOM 802 N N . VAL A 1 105 ? 6.431 -3.261 6.541 1.00 18.97 105 VAL A N 1
ATOM 803 C CA . VAL A 1 105 ? 7.239 -4.111 5.669 1.00 18.58 105 VAL A CA 1
ATOM 804 C C . VAL A 1 105 ? 6.481 -4.318 4.364 1.00 19.26 105 VAL A C 1
ATOM 805 O O . VAL A 1 105 ? 5.388 -4.879 4.355 1.00 18.65 105 VAL A O 1
ATOM 809 N N . SER A 1 106 ? 7.051 -3.832 3.266 1.00 19.23 106 SER A N 1
ATOM 810 C CA . SER A 1 106 ? 6.390 -3.937 1.975 1.00 20.81 106 SER A CA 1
ATOM 811 C C . SER A 1 106 ? 7.238 -4.828 1.086 1.00 21.26 106 SER A C 1
ATOM 812 O O . SER A 1 106 ? 8.435 -4.581 0.901 1.00 22.13 106 SER A O 1
ATOM 815 N N . LYS A 1 107 ? 6.629 -5.879 0.555 1.00 21.51 107 LYS A N 1
ATOM 816 C CA . LYS A 1 107 ? 7.371 -6.842 -0.232 1.00 23.23 107 LYS A CA 1
ATOM 817 C C . LYS A 1 107 ? 6.689 -7.042 -1.562 1.00 24.21 107 LYS A C 1
ATOM 818 O O . LYS A 1 107 ? 5.476 -7.244 -1.621 1.00 23.47 107 LYS A O 1
ATOM 824 N N . SER A 1 108 ? 7.479 -6.973 -2.627 1.00 25.26 108 SER A N 1
ATOM 825 C CA . SER A 1 108 ? 7.018 -7.381 -3.933 1.00 27.31 108 SER A CA 1
ATOM 826 C C . SER A 1 108 ? 6.875 -8.898 -3.931 1.00 28.32 108 SER A C 1
ATOM 827 O O . SER A 1 108 ? 7.827 -9.615 -3.625 1.00 28.81 108 SER A O 1
ATOM 830 N N . THR A 1 109 ? 5.681 -9.379 -4.254 1.00 29.29 109 THR A N 1
ATOM 831 C CA . THR A 1 109 ? 5.400 -10.814 -4.223 1.00 30.13 109 THR A CA 1
ATOM 832 C C . THR A 1 109 ? 5.183 -11.359 -5.634 1.00 30.60 109 THR A C 1
ATOM 833 O O . THR A 1 109 ? 4.857 -12.537 -5.817 1.00 31.30 109 THR A O 1
ATOM 837 N N . GLY A 1 110 ? 5.382 -10.497 -6.628 1.00 30.80 110 GLY A N 1
ATOM 838 C CA . GLY A 1 110 ? 5.074 -10.813 -8.025 1.00 30.92 110 GLY A CA 1
ATOM 839 C C . GLY A 1 110 ? 5.096 -9.562 -8.884 1.00 30.97 110 GLY A C 1
ATOM 840 O O . GLY A 1 110 ? 5.247 -8.447 -8.366 1.00 30.96 110 GLY A O 1
ATOM 841 N N . GLN A 1 111 ? 4.945 -9.740 -10.197 1.00 30.81 111 GLN A N 1
ATOM 842 C CA . GLN A 1 111 ? 4.992 -8.624 -11.142 1.00 30.68 111 GLN A CA 1
ATOM 843 C C . GLN A 1 111 ? 4.008 -7.509 -10.772 1.00 30.00 111 GLN A C 1
ATOM 844 O O . GLN A 1 111 ? 4.370 -6.328 -10.800 1.00 30.53 111 GLN A O 1
ATOM 850 N N . HIS A 1 112 ? 2.793 -7.892 -10.383 1.00 28.54 112 HIS A N 1
ATOM 851 C CA . HIS A 1 112 ? 1.717 -6.930 -10.108 1.00 26.89 112 HIS A CA 1
ATOM 852 C C . HIS A 1 112 ? 1.237 -6.878 -8.657 1.00 25.70 112 HIS A C 1
ATOM 853 O O . HIS A 1 112 ? 0.276 -6.159 -8.348 1.00 24.48 112 HIS A O 1
ATOM 860 N N . THR A 1 113 ? 1.884 -7.633 -7.771 1.00 24.36 113 THR A N 1
ATOM 861 C CA . THR A 1 113 ? 1.376 -7.799 -6.407 1.00 23.71 113 THR A CA 1
ATOM 862 C C . THR A 1 113 ? 2.388 -7.368 -5.350 1.00 23.41 113 THR A C 1
ATOM 863 O O . THR A 1 113 ? 3.596 -7.565 -5.512 1.00 22.71 113 THR A O 1
ATOM 867 N N . THR A 1 114 ? 1.883 -6.767 -4.278 1.00 22.45 114 THR A N 1
ATOM 868 C CA . THR A 1 114 ? 2.704 -6.360 -3.137 1.00 23.21 114 THR A CA 1
ATOM 869 C C . THR A 1 114 ? 2.001 -6.835 -1.865 1.00 23.09 114 THR A C 1
ATOM 870 O O . THR A 1 114 ? 0.774 -6.812 -1.784 1.00 23.15 114 THR A O 1
ATOM 874 N N . SER A 1 115 ? 2.770 -7.284 -0.880 1.00 23.19 115 SER A N 1
ATOM 875 C CA . SER A 1 115 ? 2.196 -7.548 0.431 1.00 23.40 115 SER A CA 1
ATOM 876 C C . SER A 1 115 ? 2.747 -6.516 1.400 1.00 22.93 115 SER A C 1
ATOM 877 O O . SER A 1 115 ? 3.929 -6.174 1.343 1.00 22.77 115 SER A O 1
ATOM 880 N N . VAL A 1 116 ? 1.876 -6.005 2.261 1.00 21.96 116 VAL A N 1
ATOM 881 C CA . VAL A 1 116 ? 2.232 -4.956 3.203 1.00 21.69 116 VAL A CA 1
ATOM 882 C C . VAL A 1 116 ? 1.861 -5.439 4.595 1.00 21.55 116 VAL A C 1
ATOM 883 O O . VAL A 1 116 ? 0.703 -5.795 4.846 1.00 21.68 116 VAL A O 1
ATOM 887 N N . THR A 1 117 ? 2.852 -5.471 5.483 1.00 20.21 117 THR A N 1
ATOM 888 C CA . THR A 1 117 ? 2.650 -5.888 6.873 1.00 20.71 117 THR A CA 1
ATOM 889 C C . THR A 1 117 ? 2.910 -4.692 7.779 1.00 20.90 117 THR A C 1
ATOM 890 O O . THR A 1 117 ? 3.964 -4.048 7.689 1.00 20.44 117 THR A O 1
ATOM 894 N N . SER A 1 118 ? 1.947 -4.395 8.650 1.00 21.02 118 SER A N 1
ATOM 895 C CA . SER A 1 118 ? 2.018 -3.222 9.509 1.00 21.47 118 SER A CA 1
ATOM 896 C C . SER A 1 118 ? 1.832 -3.674 10.953 1.00 21.39 118 SER A C 1
ATOM 897 O O . SER A 1 118 ? 0.801 -4.265 11.289 1.00 21.17 118 SER A O 1
ATOM 900 N N . THR A 1 119 ? 2.833 -3.413 11.795 1.00 20.80 119 THR A N 1
ATOM 901 C CA . THR A 1 119 ? 2.811 -3.890 13.180 1.00 20.78 119 THR A CA 1
ATOM 902 C C . THR A 1 119 ? 3.428 -2.831 14.083 1.00 21.14 119 THR A C 1
ATOM 903 O O . THR A 1 119 ? 4.065 -1.894 13.601 1.00 20.96 119 THR A O 1
ATOM 907 N N . ASN A 1 120 ? 3.239 -3.002 15.392 1.00 21.87 120 ASN A N 1
ATOM 908 C CA . ASN A 1 120 ? 3.920 -2.174 16.373 1.00 23.02 120 ASN A CA 1
ATOM 909 C C . ASN A 1 120 ? 5.301 -2.749 16.675 1.00 22.92 120 ASN A C 1
ATOM 910 O O . ASN A 1 120 ? 5.449 -3.964 16.838 1.00 24.68 120 ASN A O 1
ATOM 915 N N . TYR A 1 121 ? 6.304 -1.882 16.764 1.00 22.93 121 TYR A N 1
ATOM 916 C CA . TYR A 1 121 ? 7.648 -2.316 17.133 1.00 22.14 121 TYR A CA 1
ATOM 917 C C . TYR A 1 121 ? 8.054 -1.621 18.428 1.00 21.76 121 TYR A C 1
ATOM 918 O O . TYR A 1 121 ? 8.089 -0.397 18.487 1.00 22.08 121 TYR A O 1
ATOM 927 N N . SER A 1 122 ? 8.341 -2.412 19.458 1.00 20.45 122 SER A N 1
ATOM 928 C CA . SER A 1 122 ? 8.617 -1.884 20.785 0.50 19.55 122 SER A CA 1
ATOM 929 C C . SER A 1 122 ? 10.061 -1.443 20.904 1.00 20.33 122 SER A C 1
ATOM 930 O O . SER A 1 122 ? 10.972 -2.151 20.454 1.00 20.56 122 SER A O 1
ATOM 933 N N . ILE A 1 123 ? 10.246 -0.265 21.499 1.00 20.32 123 ILE A N 1
ATOM 934 C CA . ILE A 1 123 ? 11.563 0.270 21.815 1.00 20.76 123 ILE A CA 1
ATOM 935 C C . ILE A 1 123 ? 11.713 0.334 23.331 1.00 20.18 123 ILE A C 1
ATOM 936 O O . ILE A 1 123 ? 10.892 0.943 24.027 1.00 20.24 123 ILE A O 1
ATOM 941 N N . TYR A 1 124 ? 12.764 -0.304 23.834 1.00 19.98 124 TYR A N 1
ATOM 942 C CA . TYR A 1 124 ? 13.009 -0.360 25.272 1.00 20.46 124 TYR A CA 1
ATOM 943 C C . TYR A 1 124 ? 14.129 0.539 25.757 1.00 20.33 124 TYR A C 1
ATOM 944 O O . TYR A 1 124 ? 14.206 0.839 26.954 1.00 21.90 124 TYR A O 1
ATOM 953 N N . LYS A 1 125 ? 15.005 0.954 24.842 1.00 20.03 125 LYS A N 1
ATOM 954 C CA . LYS A 1 125 ? 16.179 1.719 25.221 1.00 20.18 125 LYS A CA 1
ATOM 955 C C . LYS A 1 125 ? 16.085 3.179 24.828 1.00 19.55 125 LYS A C 1
ATOM 956 O O . LYS A 1 125 ? 15.767 3.523 23.679 1.00 19.62 125 LYS A O 1
ATOM 962 N N . GLU A 1 126 ? 16.389 4.042 25.794 1.00 19.32 126 GLU A N 1
ATOM 963 C CA . GLU A 1 126 ? 16.414 5.470 25.569 1.00 18.77 126 GLU A CA 1
ATOM 964 C C . GLU A 1 126 ? 17.522 5.860 24.593 1.00 18.98 126 GLU A C 1
ATOM 965 O O . GLU A 1 126 ? 17.352 6.784 23.803 1.00 19.49 126 GLU A O 1
ATOM 971 N N . GLU A 1 127 ? 18.660 5.163 24.671 1.00 18.54 127 GLU A N 1
ATOM 972 C CA . GLU A 1 127 ? 19.747 5.334 23.704 1.00 18.74 127 GLU A CA 1
ATOM 973 C C . GLU A 1 127 ? 20.031 3.970 23.102 1.00 19.07 127 GLU A C 1
ATOM 974 O O . GLU A 1 127 ? 20.329 3.025 23.826 1.00 18.90 127 GLU A O 1
ATOM 980 N N . ILE A 1 128 ? 19.902 3.865 21.781 1.00 19.88 128 ILE A N 1
ATOM 981 C CA . ILE A 1 128 ? 20.058 2.584 21.104 1.00 20.59 128 ILE A CA 1
ATOM 982 C C . ILE A 1 128 ? 21.060 2.708 19.962 1.00 20.74 128 ILE A C 1
ATOM 983 O O . ILE A 1 128 ? 21.127 3.740 19.290 1.00 20.58 128 ILE A O 1
ATOM 988 N N . SER A 1 129 ? 21.858 1.656 19.772 1.00 21.00 129 SER A N 1
ATOM 989 C CA . SER A 1 129 ? 22.861 1.660 18.712 1.00 21.15 129 SER A CA 1
ATOM 990 C C . SER A 1 129 ? 22.262 1.232 17.379 1.00 21.36 129 SER A C 1
ATOM 991 O O . SER A 1 129 ? 21.316 0.420 17.335 1.00 21.70 129 SER A O 1
ATOM 994 N N . LEU A 1 130 ? 22.823 1.762 16.286 1.00 21.21 130 LEU A N 1
ATOM 995 C CA . LEU A 1 130 ? 22.446 1.258 14.964 1.00 21.42 130 LEU A CA 1
ATOM 996 C C . LEU A 1 130 ? 22.793 -0.232 14.858 1.00 21.39 130 LEU A C 1
ATOM 997 O O . LEU A 1 130 ? 22.087 -0.980 14.181 1.00 21.98 130 LEU A O 1
ATOM 1002 N N . LYS A 1 131 ? 23.866 -0.667 15.534 1.00 21.07 131 LYS A N 1
ATOM 1003 C CA . LYS A 1 131 ? 24.188 -2.101 15.578 1.00 21.02 131 LYS A CA 1
ATOM 1004 C C . LYS A 1 131 ? 23.003 -2.959 15.999 1.00 21.09 131 LYS A C 1
ATOM 1005 O O . LYS A 1 131 ? 22.641 -3.900 15.294 1.00 20.29 131 LYS A O 1
ATOM 1011 N N . GLU A 1 132 ? 22.389 -2.598 17.129 1.00 20.69 132 GLU A N 1
ATOM 1012 C CA . GLU A 1 132 ? 21.289 -3.366 17.688 1.00 21.13 132 GLU A CA 1
ATOM 1013 C C . GLU A 1 132 ? 20.054 -3.280 16.803 1.00 21.17 132 GLU A C 1
ATOM 1014 O O . GLU A 1 132 ? 19.436 -4.306 16.525 1.00 21.07 132 GLU A O 1
ATOM 1020 N N . LEU A 1 133 ? 19.695 -2.074 16.348 1.00 21.04 133 LEU A N 1
ATOM 1021 C CA . LEU A 1 133 ? 18.524 -1.948 15.480 1.00 21.11 133 LEU A CA 1
ATOM 1022 C C . LEU A 1 133 ? 18.706 -2.790 14.217 1.00 21.07 133 LEU A C 1
ATOM 1023 O O . LEU A 1 133 ? 17.800 -3.524 13.812 1.00 21.09 133 LEU A O 1
ATOM 1028 N N . ASP A 1 134 ? 19.879 -2.681 13.598 1.00 20.63 134 ASP A N 1
ATOM 1029 C CA . ASP A 1 134 ? 20.166 -3.427 12.377 1.00 21.32 134 ASP A CA 1
ATOM 1030 C C . ASP A 1 134 ? 20.062 -4.930 12.609 1.00 20.99 134 ASP A C 1
ATOM 1031 O O . ASP A 1 134 ? 19.395 -5.647 11.848 1.00 21.78 134 ASP A O 1
ATOM 1036 N N . PHE A 1 135 ? 20.721 -5.420 13.657 1.00 20.63 135 PHE A N 1
ATOM 1037 C CA . PHE A 1 135 ? 20.793 -6.861 13.867 1.00 20.87 135 PHE A CA 1
ATOM 1038 C C . PHE A 1 135 ? 19.427 -7.437 14.204 1.00 20.70 135 PHE A C 1
ATOM 1039 O O . PHE A 1 135 ? 19.032 -8.472 13.679 1.00 21.32 135 PHE A O 1
ATOM 1047 N N . LYS A 1 136 ? 18.710 -6.750 15.088 1.00 20.55 136 LYS A N 1
ATOM 1048 C CA . LYS A 1 136 ? 17.420 -7.224 15.542 1.00 20.96 136 LYS A CA 1
ATOM 1049 C C . LYS A 1 136 ? 16.308 -7.080 14.496 1.00 20.43 136 LYS A C 1
ATOM 1050 O O . LYS A 1 136 ? 15.419 -7.924 14.410 1.00 20.86 136 LYS A O 1
ATOM 1056 N N . LEU A 1 137 ? 16.357 -6.023 13.689 1.00 20.04 137 LEU A N 1
ATOM 1057 C CA . LEU A 1 137 ? 15.389 -5.899 12.607 1.00 19.93 137 LEU A CA 1
ATOM 1058 C C . LEU A 1 137 ? 15.619 -6.962 11.541 1.00 19.85 137 LEU A C 1
ATOM 1059 O O . LEU A 1 137 ? 14.668 -7.546 11.032 1.00 20.34 137 LEU A O 1
ATOM 1064 N N . ARG A 1 138 ? 16.885 -7.234 11.226 1.00 19.40 138 ARG A N 1
ATOM 1065 C CA . ARG A 1 138 ? 17.162 -8.310 10.283 1.00 19.04 138 ARG A CA 1
ATOM 1066 C C . ARG A 1 138 ? 16.699 -9.650 10.854 1.00 19.49 138 ARG A C 1
ATOM 1067 O O . ARG A 1 138 ? 16.147 -10.473 10.129 1.00 19.77 138 ARG A O 1
ATOM 1075 N N . LYS A 1 139 ? 16.892 -9.855 12.152 1.00 19.38 139 LYS A N 1
ATOM 1076 C CA . LYS A 1 139 ? 16.396 -11.079 12.801 1.00 19.61 139 LYS A CA 1
ATOM 1077 C C . LYS A 1 139 ? 14.884 -11.229 12.570 1.00 19.49 139 LYS A C 1
ATOM 1078 O O . LYS A 1 139 ? 14.399 -12.302 12.198 1.00 19.95 139 LYS A O 1
ATOM 1084 N N . HIS A 1 140 ? 14.156 -10.139 12.772 1.00 19.96 140 HIS A N 1
ATOM 1085 C CA . HIS A 1 140 ? 12.711 -10.123 12.538 1.00 20.21 140 HIS A CA 1
ATOM 1086 C C . HIS A 1 140 ? 12.410 -10.498 11.081 1.00 20.65 140 HIS A C 1
ATOM 1087 O O . HIS A 1 140 ? 11.558 -11.348 10.812 1.00 20.99 140 HIS A O 1
ATOM 1094 N N . LEU A 1 141 ? 13.113 -9.861 10.148 1.00 20.27 141 LEU A N 1
ATOM 1095 C CA . LEU A 1 141 ? 12.861 -10.090 8.725 1.00 19.47 141 LEU A CA 1
ATOM 1096 C C . LEU A 1 141 ? 13.248 -11.492 8.253 1.00 19.68 141 LEU A C 1
ATOM 1097 O O . LEU A 1 141 ? 12.588 -12.065 7.380 1.00 19.87 141 LEU A O 1
ATOM 1102 N N . ILE A 1 142 ? 14.315 -12.042 8.828 1.00 20.03 142 ILE A N 1
ATOM 1103 C CA . ILE A 1 142 ? 14.714 -13.406 8.528 1.00 20.48 142 ILE A CA 1
ATOM 1104 C C . ILE A 1 142 ? 13.641 -14.396 9.046 1.00 21.09 142 ILE A C 1
ATOM 1105 O O . ILE A 1 142 ? 13.268 -15.350 8.350 1.00 20.88 142 ILE A O 1
ATOM 1110 N N . ASP A 1 143 ? 13.126 -14.112 10.243 1.00 21.73 143 ASP A N 1
ATOM 1111 C CA A ASP A 1 143 ? 12.165 -14.983 10.923 0.50 22.29 143 ASP A CA 1
ATOM 1112 C CA B ASP A 1 143 ? 12.163 -14.989 10.928 0.50 22.20 143 ASP A CA 1
ATOM 1113 C C . ASP A 1 143 ? 10.774 -14.946 10.293 1.00 22.25 143 ASP A C 1
ATOM 1114 O O . ASP A 1 143 ? 10.100 -15.981 10.184 1.00 23.24 143 ASP A O 1
ATOM 1123 N N . LYS A 1 144 ? 10.346 -13.751 9.884 1.00 22.20 144 LYS A N 1
ATOM 1124 C CA . LYS A 1 144 ? 8.951 -13.502 9.494 1.00 22.92 144 LYS A CA 1
ATOM 1125 C C . LYS A 1 144 ? 8.726 -13.200 8.015 1.00 22.81 144 LYS A C 1
ATOM 1126 O O . LYS A 1 144 ? 7.605 -13.354 7.510 1.00 22.99 144 LYS A O 1
ATOM 1132 N N . HIS A 1 145 ? 9.774 -12.741 7.335 1.00 21.99 145 HIS A N 1
ATOM 1133 C CA . HIS A 1 145 ? 9.629 -12.238 5.965 1.00 21.94 145 HIS A CA 1
ATOM 1134 C C . HIS A 1 145 ? 10.592 -12.889 4.969 1.00 21.49 145 HIS A C 1
ATOM 1135 O O . HIS A 1 145 ? 10.794 -12.374 3.863 1.00 21.21 145 HIS A O 1
ATOM 1142 N N . ASP A 1 146 ? 11.163 -14.025 5.363 1.00 21.49 146 ASP A N 1
ATOM 1143 C CA . ASP A 1 146 ? 12.005 -14.840 4.471 1.00 21.47 146 ASP A CA 1
ATOM 1144 C C . ASP A 1 146 ? 13.225 -14.084 3.919 1.00 21.36 146 ASP A C 1
ATOM 1145 O O . ASP A 1 146 ? 13.736 -14.414 2.850 1.00 21.69 146 ASP A O 1
ATOM 1150 N N . LEU A 1 147 ? 13.700 -13.082 4.653 1.00 20.65 147 LEU A N 1
ATOM 1151 C CA . LEU A 1 147 ? 14.907 -12.369 4.217 1.00 20.36 147 LEU A CA 1
ATOM 1152 C C . LEU A 1 147 ? 16.060 -13.345 4.007 1.00 20.92 147 LEU A C 1
ATOM 1153 O O . LEU A 1 147 ? 16.285 -14.235 4.830 1.00 21.00 147 LEU A O 1
ATOM 1158 N N . TYR A 1 148 ? 16.749 -13.186 2.877 1.00 20.98 148 TYR A N 1
ATOM 1159 C CA . TYR A 1 148 ? 17.888 -14.027 2.476 1.00 21.85 148 TYR A CA 1
ATOM 1160 C C . TYR A 1 148 ? 17.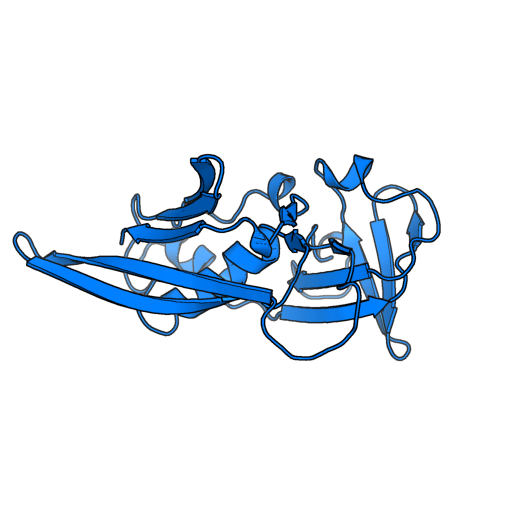543 -15.452 2.023 1.00 22.49 148 TYR A C 1
ATOM 1161 O O . TYR A 1 148 ? 18.448 -16.253 1.827 1.00 23.71 148 TYR A O 1
ATOM 1170 N N . LYS A 1 149 ? 16.255 -15.762 1.857 1.00 22.31 149 LYS A N 1
ATOM 1171 C CA . LYS A 1 149 ? 15.853 -16.970 1.115 1.00 22.80 149 LYS A CA 1
ATOM 1172 C C . LYS A 1 149 ? 15.883 -16.700 -0.394 1.00 23.29 149 LYS A C 1
ATOM 1173 O O . LYS A 1 149 ? 15.770 -17.619 -1.214 1.00 24.02 149 LYS A O 1
ATOM 1179 N N . THR A 1 150 ? 16.013 -15.422 -0.737 1.00 23.12 150 THR A N 1
ATOM 1180 C CA . THR A 1 150 ? 16.121 -14.937 -2.111 1.00 23.27 150 THR A CA 1
ATOM 1181 C C . THR A 1 150 ? 17.175 -13.827 -2.107 1.00 22.78 150 THR A C 1
ATOM 1182 O O . THR A 1 150 ? 17.529 -13.300 -1.048 1.00 22.89 150 THR A O 1
ATOM 1186 N N . GLU A 1 151 ? 17.658 -13.442 -3.285 1.00 22.29 151 GLU A N 1
ATOM 1187 C CA . GLU A 1 151 ? 18.581 -12.309 -3.383 1.00 21.62 151 GLU A CA 1
ATOM 1188 C C . GLU A 1 151 ? 17.940 -11.021 -2.856 1.00 21.39 151 GLU A C 1
ATOM 1189 O O . GLU A 1 151 ? 16.836 -10.659 -3.280 1.00 21.54 151 GLU A O 1
ATOM 1195 N N . PRO A 1 152 ? 18.623 -10.328 -1.924 1.00 20.75 152 PRO A N 1
ATOM 1196 C CA . PRO A 1 152 ? 18.060 -9.092 -1.356 1.00 20.34 152 PRO A CA 1
ATOM 1197 C C . PRO A 1 152 ? 18.012 -7.911 -2.314 1.00 20.78 152 PRO A C 1
ATOM 1198 O O . PRO A 1 152 ? 17.199 -7.007 -2.118 1.00 19.78 152 PRO A O 1
ATOM 1202 N N . LYS A 1 153 ? 18.882 -7.914 -3.323 1.00 20.35 153 LYS A N 1
ATOM 1203 C CA . LYS A 1 153 ? 18.931 -6.822 -4.308 1.00 20.93 153 LYS A CA 1
ATOM 1204 C C . LYS A 1 153 ? 19.001 -5.476 -3.586 1.00 20.83 153 LYS A C 1
ATOM 1205 O O . LYS A 1 153 ? 19.849 -5.302 -2.715 1.00 20.59 153 LYS A O 1
ATOM 1211 N N . ASP A 1 154 ? 18.127 -4.534 -3.922 1.00 20.70 154 ASP A N 1
ATOM 1212 C CA . ASP A 1 154 ? 18.247 -3.185 -3.369 1.00 21.43 154 ASP A CA 1
ATOM 1213 C C . ASP A 1 154 ? 17.350 -2.962 -2.154 1.00 21.32 154 ASP A C 1
ATOM 1214 O O . ASP A 1 154 ? 17.065 -1.803 -1.780 1.00 21.58 154 ASP A O 1
ATOM 1219 N N . SER A 1 155 ? 16.935 -4.060 -1.512 1.00 20.40 155 SER A N 1
ATOM 1220 C CA A SER A 1 155 ? 16.086 -3.993 -0.314 0.50 20.83 155 SER A CA 1
ATOM 1221 C CA B SER A 1 155 ? 16.074 -3.968 -0.327 0.50 20.57 155 SER A CA 1
ATOM 1222 C C . SER A 1 155 ? 16.758 -3.207 0.808 1.00 20.64 155 SER A C 1
ATOM 1223 O O . SER A 1 155 ? 17.986 -3.225 0.943 1.00 20.66 155 SER A O 1
ATOM 1228 N N . LYS A 1 156 ? 15.961 -2.520 1.622 1.00 21.15 156 LYS A N 1
ATOM 1229 C CA . LYS A 1 156 ? 16.537 -1.736 2.710 1.00 21.84 156 LYS A CA 1
ATOM 1230 C C . LYS A 1 156 ? 15.578 -1.525 3.869 1.00 22.06 156 LYS A C 1
ATOM 1231 O O . LYS A 1 156 ? 14.354 -1.631 3.704 1.00 21.14 156 LYS A O 1
ATOM 1237 N N . ILE A 1 157 ? 16.167 -1.259 5.030 1.00 22.13 157 ILE A N 1
ATOM 1238 C CA . ILE A 1 157 ? 15.446 -0.819 6.228 1.00 22.07 157 ILE A CA 1
ATOM 1239 C C . ILE A 1 157 ? 15.724 0.673 6.373 1.00 21.98 157 ILE A C 1
ATOM 1240 O O . ILE A 1 157 ? 16.863 1.104 6.208 1.00 22.15 157 ILE A O 1
ATOM 1245 N N . ARG A 1 158 ? 14.691 1.464 6.660 1.00 21.84 158 ARG A N 1
ATOM 1246 C CA . ARG A 1 158 ? 14.904 2.872 6.988 1.00 21.70 158 ARG A CA 1
ATOM 1247 C C . ARG A 1 158 ? 14.216 3.234 8.297 1.00 21.07 158 ARG A C 1
ATOM 1248 O O . ARG A 1 158 ? 13.001 3.033 8.456 1.00 20.77 158 ARG A O 1
ATOM 1256 N N . VAL A 1 159 ? 15.008 3.766 9.229 1.00 20.93 159 VAL A N 1
ATOM 1257 C CA . VAL A 1 159 ? 14.531 4.238 10.531 1.00 21.30 159 VAL A CA 1
ATOM 1258 C C . VAL A 1 159 ? 14.443 5.761 10.450 1.00 21.62 159 VAL A C 1
ATOM 1259 O O . VAL A 1 159 ? 15.458 6.429 10.215 1.00 21.21 159 VAL A O 1
ATOM 1263 N N . THR A 1 160 ? 13.234 6.306 10.603 1.00 20.83 160 THR A N 1
ATOM 1264 C CA . THR A 1 160 ? 13.018 7.750 10.463 1.00 20.68 160 THR A CA 1
ATOM 1265 C C . THR A 1 160 ? 12.737 8.385 11.815 1.00 20.83 160 THR A C 1
ATOM 1266 O O . THR A 1 160 ? 11.989 7.822 12.615 1.00 21.08 160 THR A O 1
ATOM 1270 N N . MET A 1 161 ? 13.343 9.547 12.054 1.00 20.51 161 MET A N 1
ATOM 1271 C CA . MET A 1 161 ? 13.232 10.247 13.346 1.00 20.62 161 MET A CA 1
ATOM 1272 C C . MET A 1 161 ? 12.162 11.321 13.309 1.00 20.88 161 MET A C 1
ATOM 1273 O O . MET A 1 161 ? 11.686 11.724 12.236 1.00 20.82 161 MET A O 1
ATOM 1278 N N . LYS A 1 162 ? 11.814 11.819 14.494 1.00 20.62 162 LYS A N 1
ATOM 1279 C CA . LYS A 1 162 ? 10.779 12.838 14.621 1.00 21.61 162 LYS A CA 1
ATOM 1280 C C . LYS A 1 162 ? 11.149 14.178 13.958 1.00 21.62 162 LYS A C 1
ATOM 1281 O O . LYS A 1 162 ? 10.260 14.930 13.535 1.00 23.67 162 LYS A O 1
ATOM 1287 N N . ASN A 1 163 ? 12.452 14.454 13.842 1.00 20.97 163 ASN A N 1
ATOM 1288 C CA . ASN A 1 163 ? 12.931 15.641 13.137 1.00 21.20 163 ASN A CA 1
ATOM 1289 C C . ASN A 1 163 ? 13.088 15.424 11.633 1.00 21.34 163 ASN A C 1
ATOM 1290 O O . ASN A 1 163 ? 13.539 16.315 10.916 1.00 22.56 163 ASN A O 1
ATOM 1295 N N . GLY A 1 164 ? 12.744 14.230 11.161 1.00 21.24 164 GLY A N 1
ATOM 1296 C CA . GLY A 1 164 ? 12.843 13.911 9.733 1.00 21.43 164 GLY A CA 1
ATOM 1297 C C . GLY A 1 164 ? 14.158 13.281 9.299 1.00 21.70 164 GLY A C 1
ATOM 1298 O O . GLY A 1 164 ? 14.283 12.833 8.143 1.00 21.50 164 GLY A O 1
ATOM 1299 N N . ASP A 1 165 ? 15.137 13.239 10.206 1.00 21.10 165 ASP A N 1
ATOM 1300 C CA . ASP A 1 165 ? 16.409 12.541 9.941 1.00 21.70 165 ASP A CA 1
ATOM 1301 C C . ASP A 1 165 ? 16.112 11.078 9.707 1.00 21.41 165 ASP A C 1
ATOM 1302 O O . ASP A 1 165 ? 15.113 10.554 10.219 1.00 21.93 165 ASP A O 1
ATOM 1307 N N . PHE A 1 166 ? 16.979 10.388 8.975 1.00 21.34 166 PHE A N 1
ATOM 1308 C CA . PHE A 1 166 ? 16.816 8.942 8.898 1.00 21.14 166 PHE A CA 1
ATOM 1309 C C . PHE A 1 166 ? 18.140 8.190 8.819 1.00 21.22 166 PHE A C 1
ATOM 1310 O O . PHE A 1 166 ? 19.205 8.790 8.595 1.00 21.14 166 PHE A O 1
ATOM 1318 N N . TYR A 1 167 ? 18.039 6.880 9.027 1.00 21.02 167 TYR A N 1
ATOM 1319 C CA . TYR A 1 167 ? 19.160 5.940 9.014 1.00 21.31 167 TYR A CA 1
ATOM 1320 C C . TYR A 1 167 ? 18.756 4.728 8.206 1.00 21.36 167 TYR A C 1
ATOM 1321 O O . TYR A 1 167 ? 17.687 4.147 8.423 1.00 21.43 167 TYR A O 1
ATOM 1330 N N . THR A 1 168 ? 19.623 4.347 7.272 1.00 20.81 168 THR A N 1
ATOM 1331 C CA . THR A 1 168 ? 19.303 3.289 6.327 1.00 21.12 168 THR A CA 1
ATOM 1332 C C . THR A 1 168 ? 2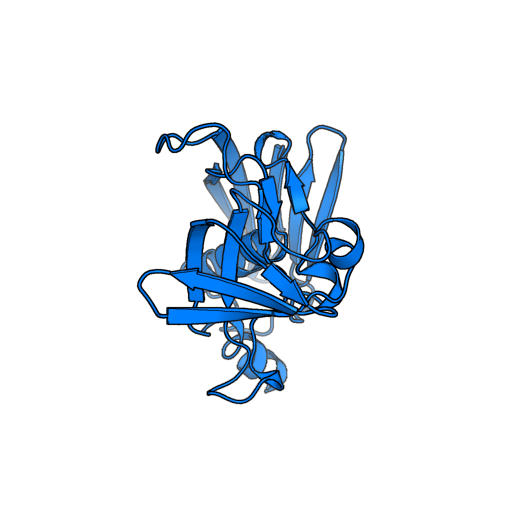0.244 2.104 6.481 1.00 21.31 168 THR A C 1
ATOM 1333 O O . THR A 1 168 ? 21.476 2.279 6.575 1.00 21.93 168 THR A O 1
ATOM 1337 N N . PHE A 1 169 ? 19.667 0.904 6.490 1.00 20.86 169 PHE A N 1
ATOM 1338 C CA . PHE A 1 169 ? 20.456 -0.320 6.437 1.00 20.84 169 PHE A CA 1
ATOM 1339 C C . PHE A 1 169 ? 20.155 -1.027 5.126 1.00 21.01 169 PHE A C 1
ATOM 1340 O O . PHE A 1 169 ? 19.071 -1.591 4.933 1.00 21.22 169 PHE A O 1
ATOM 1348 N N . GLU A 1 170 ? 21.126 -0.994 4.222 1.00 20.62 170 GLU A N 1
ATOM 1349 C CA . GLU A 1 170 ? 20.968 -1.677 2.940 1.00 20.61 170 GLU A CA 1
ATOM 1350 C C . GLU A 1 170 ? 21.139 -3.169 3.194 1.00 20.18 170 GLU A C 1
ATOM 1351 O O . GLU A 1 170 ? 22.159 -3.607 3.760 1.00 20.68 170 GLU A O 1
ATOM 1357 N N . LEU A 1 171 ? 20.151 -3.962 2.781 1.00 20.00 171 LEU A N 1
ATOM 1358 C CA . LEU A 1 171 ? 20.114 -5.374 3.194 1.00 19.72 171 LEU A CA 1
ATOM 1359 C C . LEU A 1 171 ? 21.061 -6.285 2.382 1.00 19.50 171 LEU A C 1
ATOM 1360 O O . LEU A 1 171 ? 21.260 -7.444 2.748 1.00 20.31 171 LEU A O 1
ATOM 1365 N N . ASN A 1 172 ? 21.642 -5.760 1.299 1.00 19.49 172 ASN A N 1
ATOM 1366 C CA . ASN A 1 172 ? 22.560 -6.571 0.474 1.00 19.74 172 ASN A CA 1
ATOM 1367 C C . ASN A 1 172 ? 24.009 -6.491 0.960 1.00 19.28 172 ASN A C 1
ATOM 1368 O O . ASN A 1 172 ? 24.941 -7.000 0.309 1.00 20.44 172 ASN A O 1
ATOM 1373 N N . LYS A 1 173 ? 24.198 -5.855 2.117 1.00 20.98 173 LYS A N 1
ATOM 1374 C CA . LYS A 1 173 ? 25.528 -5.786 2.725 1.00 20.86 173 LYS A CA 1
ATOM 1375 C C . LYS A 1 173 ? 25.383 -5.749 4.253 1.00 20.67 173 LYS A C 1
ATOM 1376 O O . LYS A 1 173 ? 24.329 -5.363 4.791 1.00 20.21 173 LYS A O 1
ATOM 1382 N N . LYS A 1 174 ? 26.438 -6.132 4.964 1.00 20.97 174 LYS A N 1
ATOM 1383 C CA . LYS A 1 174 ? 26.413 -5.952 6.424 1.00 21.21 174 LYS A CA 1
ATOM 1384 C C . LYS A 1 174 ? 26.356 -4.461 6.767 1.00 21.42 174 LYS A C 1
ATOM 1385 O O . LYS A 1 174 ? 26.728 -3.608 5.950 1.00 21.40 174 LYS A O 1
ATOM 1391 N N . LEU A 1 175 ? 25.874 -4.139 7.962 1.00 20.80 175 LEU A N 1
ATOM 1392 C CA . LEU A 1 175 ? 26.049 -2.774 8.457 1.00 21.00 175 LEU A CA 1
ATOM 1393 C C . LEU A 1 175 ? 27.550 -2.491 8.479 1.00 20.92 175 LEU A C 1
ATOM 1394 O O . LEU A 1 175 ? 28.330 -3.303 8.973 1.00 21.32 175 LEU A O 1
ATOM 1399 N N . GLN A 1 176 ? 27.954 -1.354 7.920 1.00 21.65 176 GLN A N 1
ATOM 1400 C CA . GLN A 1 176 ? 29.381 -1.004 7.894 1.00 21.12 176 GLN A CA 1
ATOM 1401 C C . GLN A 1 176 ? 29.926 -0.919 9.322 1.00 21.20 176 GLN A C 1
ATOM 1402 O O . GLN A 1 176 ? 29.271 -0.385 10.227 1.00 21.41 176 GLN A O 1
ATOM 1408 N N . THR A 1 177 ? 31.134 -1.441 9.531 1.00 21.75 177 THR A N 1
ATOM 1409 C CA . THR A 1 177 ? 31.672 -1.495 10.893 1.00 22.56 177 THR A CA 1
ATOM 1410 C C . THR A 1 177 ? 31.771 -0.120 11.560 1.00 22.34 177 THR A C 1
ATOM 1411 O O . THR A 1 177 ? 31.532 0.008 12.759 1.00 22.94 177 THR A O 1
ATOM 1415 N N . HIS A 1 178 ? 32.085 0.914 10.781 1.00 22.12 178 HIS A N 1
ATOM 1416 C CA . HIS A 1 178 ? 32.245 2.256 11.355 1.00 22.03 178 HIS A CA 1
ATOM 1417 C C . HIS A 1 178 ? 30.930 2.896 11.790 1.00 21.88 178 HIS A C 1
ATOM 1418 O O . HIS A 1 178 ? 30.942 3.957 12.414 1.00 22.42 178 HIS A O 1
ATOM 1425 N N . ARG A 1 179 ? 29.811 2.236 11.473 1.00 21.15 179 ARG A N 1
ATOM 1426 C CA . ARG A 1 179 ? 28.479 2.720 11.862 1.00 21.51 179 ARG A CA 1
ATOM 1427 C C . ARG A 1 179 ? 27.924 1.976 13.074 1.00 21.84 179 ARG A C 1
ATOM 1428 O O . ARG A 1 179 ? 26.883 2.348 13.612 1.00 22.27 179 ARG A O 1
ATOM 1436 N N . MET A 1 180 ? 28.618 0.916 13.489 1.00 22.17 180 MET A N 1
ATOM 1437 C CA . MET A 1 180 ? 28.094 0.036 14.549 1.00 22.37 180 MET A CA 1
ATOM 1438 C C . MET A 1 180 ? 28.028 0.706 15.912 1.00 23.10 180 MET A C 1
ATOM 1439 O O . MET A 1 180 ? 27.181 0.344 16.743 1.00 24.00 180 MET A O 1
ATOM 1444 N N . GLY A 1 181 ? 28.887 1.695 16.128 1.00 22.44 181 GLY A N 1
ATOM 1445 C CA . GLY A 1 181 ? 28.898 2.428 17.402 1.00 22.26 181 GLY A CA 1
ATOM 1446 C C . GLY A 1 181 ? 28.085 3.710 17.361 1.00 22.01 181 GLY A C 1
ATOM 1447 O O . GLY A 1 181 ? 28.084 4.468 18.331 1.00 22.52 181 GLY A O 1
ATOM 1448 N N . ASP A 1 182 ? 27.428 3.977 16.231 1.00 21.77 182 ASP A N 1
ATOM 1449 C CA . ASP A 1 182 ? 26.554 5.154 16.132 1.00 21.58 182 ASP A CA 1
ATOM 1450 C C . ASP A 1 182 ? 25.301 4.926 16.962 1.00 21.65 182 ASP A C 1
ATOM 1451 O O . ASP A 1 182 ? 24.747 3.823 16.975 1.00 21.38 182 ASP A O 1
ATOM 1456 N N . VAL A 1 183 ? 24.879 5.959 17.692 1.00 20.75 183 VAL A N 1
ATOM 1457 C CA . VAL A 1 183 ? 23.721 5.790 18.575 1.00 21.08 183 VAL A CA 1
ATOM 1458 C C . VAL A 1 183 ? 22.681 6.866 18.307 1.00 21.34 183 VAL A C 1
ATOM 1459 O O . VAL A 1 183 ? 23.006 7.963 17.814 1.00 21.77 183 VAL A O 1
ATOM 1463 N N . ILE A 1 184 ? 21.443 6.549 18.662 1.00 20.92 184 ILE A N 1
ATOM 1464 C CA . ILE A 1 184 ? 20.324 7.480 18.497 1.00 21.25 184 ILE A CA 1
ATOM 1465 C C . ILE A 1 184 ? 19.425 7.426 19.723 1.00 21.62 184 ILE A C 1
ATOM 1466 O O . ILE A 1 184 ? 19.542 6.517 20.540 1.00 21.32 184 ILE A O 1
ATOM 1471 N N . ASP A 1 185 ? 18.562 8.419 19.866 1.00 21.46 185 ASP A N 1
ATOM 1472 C CA . ASP A 1 185 ? 17.584 8.403 20.944 1.00 21.14 185 ASP A CA 1
ATOM 1473 C C . ASP A 1 185 ? 16.391 7.560 20.493 1.00 20.96 185 ASP A C 1
ATOM 1474 O O . ASP A 1 185 ? 15.666 7.932 19.555 1.00 20.85 185 ASP A O 1
ATOM 1479 N N . GLY A 1 186 ? 16.185 6.423 21.163 1.00 21.16 186 GLY A N 1
ATOM 1480 C CA . GLY A 1 186 ? 15.114 5.502 20.778 1.00 21.48 186 GLY A CA 1
ATOM 1481 C C . GLY A 1 186 ? 13.739 6.154 20.832 1.00 21.43 186 GLY A C 1
ATOM 1482 O O . GLY A 1 186 ? 12.825 5.795 20.078 1.00 21.71 186 GLY A O 1
ATOM 1483 N N . ARG A 1 187 ? 13.585 7.128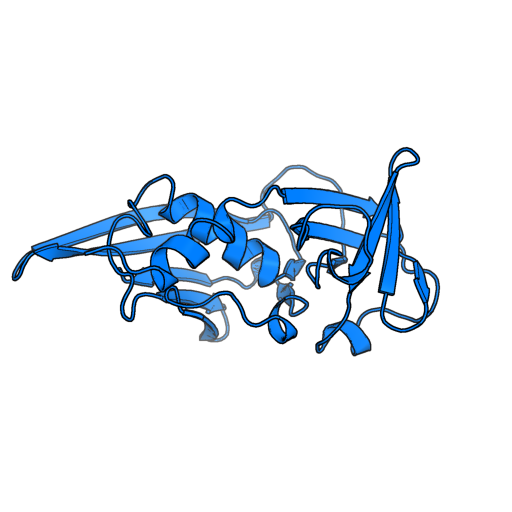 21.724 1.00 20.54 187 ARG A N 1
ATOM 1484 C CA . ARG A 1 187 ? 12.306 7.835 21.878 1.00 20.98 187 ARG A CA 1
ATOM 1485 C C . ARG A 1 187 ? 12.016 8.831 20.745 1.00 21.38 187 ARG A C 1
ATOM 1486 O O . ARG A 1 187 ? 10.864 9.246 20.566 1.00 22.97 187 ARG A O 1
ATOM 1494 N N . ASN A 1 188 ? 13.060 9.232 20.021 1.00 21.55 188 ASN A N 1
ATOM 1495 C CA . ASN A 1 188 ? 12.900 10.097 18.845 1.00 21.13 188 ASN A CA 1
ATOM 1496 C C . ASN A 1 188 ? 12.677 9.337 17.533 1.00 21.20 188 ASN A C 1
ATOM 1497 O O . ASN A 1 188 ? 12.553 9.961 16.478 1.00 20.95 188 ASN A O 1
ATOM 1502 N N . ILE A 1 189 ? 12.621 8.005 17.599 1.00 21.32 189 ILE A N 1
ATOM 1503 C CA . ILE A 1 189 ? 12.260 7.209 16.418 1.00 21.49 189 ILE A CA 1
ATOM 1504 C C . ILE A 1 189 ? 10.773 7.439 16.135 1.00 21.66 189 ILE A C 1
ATOM 1505 O O . ILE A 1 189 ? 9.942 7.333 17.043 1.00 22.80 189 ILE A O 1
ATOM 1510 N N . GLU A 1 190 ? 10.459 7.786 14.882 1.00 21.39 190 GLU A N 1
ATOM 1511 C CA . GLU A 1 190 ? 9.079 8.017 14.447 1.00 21.43 190 GLU A CA 1
ATOM 1512 C C . GLU A 1 190 ? 8.446 6.752 13.876 1.00 21.48 190 GLU A C 1
ATOM 1513 O O . GLU A 1 190 ? 7.310 6.402 14.228 1.00 22.16 190 GLU A O 1
ATOM 1519 N N . LYS A 1 191 ? 9.186 6.069 13.005 1.00 20.88 191 LYS A N 1
ATOM 1520 C CA . LYS A 1 191 ? 8.671 4.919 12.267 1.00 20.70 191 LYS A CA 1
ATOM 1521 C C . LYS A 1 191 ? 9.820 4.135 11.662 1.00 21.01 191 LYS A C 1
ATOM 1522 O O . LYS A 1 191 ? 10.953 4.634 11.554 1.00 21.48 191 LYS A O 1
ATOM 1528 N N . ILE A 1 192 ? 9.518 2.911 11.258 1.00 20.53 192 ILE A N 1
ATOM 1529 C CA . ILE A 1 192 ? 10.489 2.056 10.585 1.00 21.42 192 ILE A CA 1
ATOM 1530 C C . ILE A 1 192 ? 9.817 1.482 9.339 1.00 22.05 192 ILE A C 1
ATOM 1531 O O . ILE A 1 192 ? 8.677 1.009 9.402 1.00 21.98 192 ILE A O 1
ATOM 1536 N N . GLU A 1 193 ? 10.504 1.585 8.207 1.00 21.50 193 GLU A N 1
ATOM 1537 C CA . GLU A 1 193 ? 9.956 1.111 6.935 1.00 22.58 193 GLU A CA 1
ATOM 1538 C C . GLU A 1 193 ? 10.946 0.198 6.264 1.00 22.47 193 GLU A C 1
ATOM 1539 O O . GLU A 1 193 ? 12.139 0.518 6.168 1.00 23.00 193 GLU A O 1
ATOM 1545 N N . VAL A 1 194 ? 10.440 -0.926 5.773 1.00 21.56 194 VAL A N 1
ATOM 1546 C CA . VAL A 1 194 ? 11.276 -1.907 5.101 1.00 21.37 194 VAL A CA 1
ATOM 1547 C C . VAL A 1 194 ? 10.704 -2.178 3.727 1.00 22.16 194 VAL A C 1
ATOM 1548 O O . VAL A 1 194 ? 9.505 -2.409 3.587 1.00 21.70 194 VAL A O 1
ATOM 1552 N N . ASN A 1 195 ? 11.564 -2.110 2.718 1.00 22.40 195 ASN A N 1
ATOM 1553 C CA . ASN A 1 195 ? 11.175 -2.456 1.357 1.00 23.67 195 ASN A CA 1
ATOM 1554 C C . ASN A 1 195 ? 11.934 -3.686 0.930 1.00 24.11 195 ASN A C 1
ATOM 1555 O O . ASN A 1 195 ? 13.174 -3.669 0.933 1.00 24.63 195 ASN A O 1
ATOM 1560 N N . LEU A 1 196 ? 11.196 -4.751 0.613 1.00 24.51 196 LEU A N 1
ATOM 1561 C CA . LEU A 1 196 ? 11.771 -6.020 0.162 1.00 25.18 196 LEU A CA 1
ATOM 1562 C C . LEU A 1 196 ? 11.347 -6.353 -1.264 1.00 26.48 196 LEU A C 1
ATOM 1563 O O . LEU A 1 196 ? 11.884 -7.295 -1.865 1.00 27.78 196 LEU A O 1
#

Secondary structure (DSSP, 8-state):
---HHHHHHHHHHTS-EEEEEEEEEEEETTEEEEEETTEEEEEE--STHHHHSPSEEEEEEEEEEE-SSSSSSGGGSEE--EEEPPSS---S-SEEEEEEEEEE-SSS-EEEEEEEEEE--SEEEHHHHHHHHHHHHHHHS-TTSS--TT-EEEEEETTS-EEEEETTSPPPGGGTT-EEEGGGEEEEEEE-